Protein AF-0000000074055736 (afdb_homodimer)

Structure (mmCIF, N/CA/C/O backbone):
data_AF-0000000074055736-model_v1
#
loop_
_entity.id
_entity.type
_entity.pdbx_description
1 polymer 'Uncharacterized protein'
#
loop_
_atom_site.group_PDB
_atom_site.id
_atom_site.type_symbol
_atom_site.label_atom_id
_atom_site.label_alt_id
_atom_site.label_comp_id
_atom_site.label_asym_id
_atom_site.label_entity_id
_atom_site.label_seq_id
_atom_site.pdbx_PDB_ins_code
_atom_site.Cartn_x
_atom_site.Cartn_y
_atom_site.Cartn_z
_atom_site.occupancy
_atom_site.B_iso_or_equiv
_atom_site.auth_seq_id
_atom_site.auth_comp_id
_atom_site.auth_asym_id
_atom_site.auth_atom_id
_atom_site.pdbx_PDB_model_num
ATOM 1 N N . MET A 1 1 ? -22.172 6.406 3.256 1 51.75 1 MET A N 1
ATOM 2 C CA . MET A 1 1 ? -21.172 6.199 4.305 1 51.75 1 MET A CA 1
ATOM 3 C C . MET A 1 1 ? -19.766 6.434 3.771 1 51.75 1 MET A C 1
ATOM 5 O O . MET A 1 1 ? -19.391 5.895 2.725 1 51.75 1 MET A O 1
ATOM 9 N N . GLY A 1 2 ? -19.141 7.637 3.883 1 63.69 2 GLY A N 1
ATOM 10 C CA . GLY A 1 2 ? -18.016 8.148 3.117 1 63.69 2 GLY A CA 1
ATOM 11 C C . GLY A 1 2 ? -16.734 7.379 3.35 1 63.69 2 GLY A C 1
ATOM 12 O O . GLY A 1 2 ? -16.578 6.715 4.375 1 63.69 2 GLY A O 1
ATOM 13 N N . TYR A 1 3 ? -15.938 7.148 2.373 1 80.88 3 TYR A N 1
ATOM 14 C CA . TYR A 1 3 ? -14.648 6.469 2.424 1 80.88 3 TYR A CA 1
ATOM 15 C C . TYR A 1 3 ? -13.727 7.129 3.438 1 80.88 3 TYR A C 1
ATOM 17 O O . TYR A 1 3 ? -13.703 8.352 3.564 1 80.88 3 TYR A O 1
ATOM 25 N N . ARG A 1 4 ? -13.305 6.328 4.441 1 91.75 4 ARG A N 1
ATOM 26 C CA . ARG A 1 4 ? -12.383 6.84 5.449 1 91.75 4 ARG A CA 1
ATOM 27 C C . ARG A 1 4 ? -10.953 6.41 5.152 1 91.75 4 ARG A C 1
ATOM 29 O O . ARG A 1 4 ? -10.727 5.453 4.406 1 91.75 4 ARG A O 1
ATOM 36 N N . SER A 1 5 ? -10.055 7.305 5.668 1 95.81 5 SER A N 1
ATOM 37 C CA . SER A 1 5 ? -8.641 7.098 5.383 1 95.81 5 SER A CA 1
ATOM 38 C C . SER A 1 5 ? -7.812 7.102 6.664 1 95.81 5 SER A C 1
ATOM 40 O O . SER A 1 5 ? -8.273 7.57 7.707 1 95.81 5 SER A O 1
ATOM 42 N N . GLU A 1 6 ? -6.742 6.398 6.668 1 97 6 GLU A N 1
ATOM 43 C CA . GLU A 1 6 ? -5.617 6.641 7.566 1 97 6 GLU A CA 1
ATOM 44 C C . GLU A 1 6 ? -4.672 7.699 7 1 97 6 GLU A C 1
ATOM 46 O O . GLU A 1 6 ? -4.332 7.664 5.816 1 97 6 GLU A O 1
ATOM 51 N N . VAL A 1 7 ? -4.273 8.68 7.805 1 98.19 7 VAL A N 1
ATOM 52 C CA . VAL A 1 7 ? -3.49 9.789 7.277 1 98.19 7 VAL A CA 1
ATOM 53 C C . VAL A 1 7 ? -2.354 10.125 8.242 1 98.19 7 VAL A C 1
ATOM 55 O O . VAL A 1 7 ? -2.541 10.117 9.461 1 98.19 7 VAL A O 1
ATOM 58 N N . GLY A 1 8 ? -1.177 10.336 7.738 1 98.31 8 GLY A N 1
ATOM 59 C CA . GLY A 1 8 ? -0.041 10.867 8.477 1 98.31 8 GLY A CA 1
ATOM 60 C C . GLY A 1 8 ? 0.548 12.117 7.844 1 98.31 8 GLY A C 1
ATOM 61 O O . GLY A 1 8 ? 0.673 12.203 6.621 1 98.31 8 GLY A O 1
ATOM 62 N N . LEU A 1 9 ? 0.833 13.125 8.641 1 98.5 9 LEU A N 1
ATOM 63 C CA . LEU A 1 9 ? 1.471 14.359 8.203 1 98.5 9 LEU A CA 1
ATOM 64 C C . LEU A 1 9 ? 2.631 14.727 9.125 1 98.5 9 LEU A C 1
ATOM 66 O O . LEU A 1 9 ? 2.477 14.75 10.344 1 98.5 9 LEU A O 1
ATOM 70 N N . VAL A 1 10 ? 3.713 14.93 8.562 1 98.44 10 VAL A N 1
ATOM 71 C CA . VAL A 1 10 ? 4.879 15.438 9.273 1 98.44 10 VAL A CA 1
ATOM 72 C C . VAL A 1 10 ? 5.312 16.781 8.672 1 98.44 10 VAL A C 1
ATOM 74 O O . VAL A 1 10 ? 5.344 16.938 7.453 1 98.44 10 VAL A O 1
ATOM 77 N N . LEU A 1 11 ? 5.582 17.656 9.508 1 98.44 11 LEU A N 1
ATOM 78 C CA . LEU A 1 11 ? 6.125 18.953 9.109 1 98.44 11 LEU A CA 1
ATOM 79 C C . LEU A 1 11 ? 7.434 19.25 9.836 1 98.44 11 LEU A C 1
ATOM 81 O O . LEU A 1 11 ? 7.562 18.953 11.031 1 98.44 11 LEU A O 1
ATOM 85 N N . THR A 1 12 ? 8.383 19.75 9.117 1 98.19 12 THR A N 1
ATOM 86 C CA . THR A 1 12 ? 9.523 20.359 9.789 1 98.19 12 THR A CA 1
ATOM 87 C C . THR A 1 12 ? 9.094 21.609 10.562 1 98.19 12 THR A C 1
ATOM 89 O O . THR A 1 12 ? 7.949 22.031 10.469 1 98.19 12 THR A O 1
ATOM 92 N N . ARG A 1 13 ? 10.078 22.188 11.32 1 97.81 13 ARG A N 1
ATOM 93 C CA . ARG A 1 13 ? 9.805 23.469 11.969 1 97.81 13 ARG A CA 1
ATOM 94 C C . ARG A 1 13 ? 9.391 24.531 10.953 1 97.81 13 ARG A C 1
ATOM 96 O O . ARG A 1 13 ? 8.453 25.297 11.195 1 97.81 13 ARG A O 1
ATOM 103 N N . ALA A 1 14 ? 10.102 24.578 9.867 1 97.81 14 ALA A N 1
ATOM 104 C CA . ALA A 1 14 ? 9.773 25.547 8.82 1 97.81 14 ALA A CA 1
ATOM 105 C C . ALA A 1 14 ? 8.359 25.328 8.297 1 97.81 14 ALA A C 1
ATOM 107 O O . ALA A 1 14 ? 7.625 26.281 8.062 1 97.81 14 ALA A O 1
ATOM 108 N N . GLY A 1 15 ? 7.973 24.062 8.07 1 98.25 15 GLY A N 1
ATOM 109 C CA . GLY A 1 15 ? 6.621 23.75 7.637 1 98.25 15 GLY A CA 1
ATOM 110 C C . GLY A 1 15 ? 5.562 24.172 8.633 1 98.25 15 GLY A C 1
ATOM 111 O O . GLY A 1 15 ? 4.508 24.688 8.25 1 98.25 15 GLY A O 1
ATOM 112 N N . VAL A 1 16 ? 5.848 23.969 9.891 1 98.25 16 VAL A N 1
ATOM 113 C CA . VAL A 1 16 ? 4.926 24.375 10.945 1 98.25 16 VAL A CA 1
ATOM 114 C C . VAL A 1 16 ? 4.754 25.891 10.938 1 98.25 16 VAL A C 1
ATOM 116 O O . VAL A 1 16 ? 3.641 26.391 11.117 1 98.25 16 VAL A O 1
ATOM 119 N N . ASP A 1 17 ? 5.824 26.594 10.727 1 98 17 ASP A N 1
ATOM 120 C CA . ASP A 1 17 ? 5.762 28.062 10.656 1 98 17 ASP A CA 1
ATOM 121 C C . ASP A 1 17 ? 4.848 28.516 9.523 1 98 17 ASP A C 1
ATOM 123 O O . ASP A 1 17 ? 4.059 29.453 9.695 1 98 17 ASP A O 1
ATOM 127 N N . VAL A 1 18 ? 4.977 27.891 8.406 1 98.38 18 VAL A N 1
ATOM 128 C CA . VAL A 1 18 ? 4.141 28.25 7.27 1 98.38 18 VAL A CA 1
ATOM 129 C C . VAL A 1 18 ? 2.678 27.938 7.586 1 98.38 18 VAL A C 1
ATOM 131 O O . VAL A 1 18 ? 1.784 28.719 7.258 1 98.38 18 VAL A O 1
ATOM 134 N N . LEU A 1 19 ? 2.426 26.766 8.195 1 98.38 19 LEU A N 1
ATOM 135 C CA . LEU A 1 19 ? 1.072 26.422 8.617 1 98.38 19 LEU A CA 1
ATOM 136 C C . LEU A 1 19 ? 0.491 27.5 9.523 1 98.38 19 LEU A C 1
ATOM 138 O O . LEU A 1 19 ? -0.624 27.984 9.289 1 98.38 19 LEU A O 1
ATOM 142 N N . ASN A 1 20 ? 1.248 27.906 10.492 1 97.69 20 ASN A N 1
ATOM 143 C CA . ASN A 1 20 ? 0.792 28.922 11.438 1 97.69 20 ASN A CA 1
ATOM 144 C C . ASN A 1 20 ? 0.521 30.25 10.742 1 97.69 20 ASN A C 1
ATOM 146 O O . ASN A 1 20 ? -0.461 30.938 11.047 1 97.69 20 ASN A O 1
ATOM 150 N N . LYS A 1 21 ? 1.397 30.625 9.844 1 97.44 21 LYS A N 1
ATOM 151 C CA . LYS A 1 21 ? 1.201 31.844 9.078 1 97.44 21 LYS A CA 1
ATOM 152 C C . LYS A 1 21 ? -0.083 31.781 8.258 1 97.44 21 LYS A C 1
ATOM 154 O O . LYS A 1 21 ? -0.828 32.75 8.18 1 97.44 21 LYS A O 1
ATOM 159 N N . LYS A 1 22 ? -0.338 30.641 7.652 1 96.88 22 LYS A N 1
ATOM 160 C CA . LYS A 1 22 ? -1.547 30.453 6.855 1 96.88 22 LYS A CA 1
ATOM 161 C C . LYS A 1 22 ? -2.799 30.578 7.719 1 96.88 22 LYS A C 1
ATOM 163 O O . LYS A 1 22 ? -3.809 31.141 7.289 1 96.88 22 LYS A O 1
ATOM 168 N N . LEU A 1 23 ? -2.738 30.016 8.867 1 97.12 23 LEU A N 1
ATOM 169 C CA . LEU A 1 23 ? -3.881 30.047 9.773 1 97.12 23 LEU A CA 1
ATOM 170 C C . LEU A 1 23 ? -4.125 31.469 10.289 1 97.12 23 LEU A C 1
ATOM 172 O O . LEU A 1 23 ? -5.266 31.844 10.578 1 97.12 23 LEU A O 1
ATOM 176 N N . ALA A 1 24 ? -3.098 32.219 10.352 1 96.12 24 ALA A N 1
ATOM 177 C CA . ALA A 1 24 ? -3.201 33.594 10.875 1 96.12 24 ALA A CA 1
ATOM 178 C C . ALA A 1 24 ? -3.574 34.562 9.766 1 96.12 24 ALA A C 1
ATOM 180 O O . ALA A 1 24 ? -3.867 35.75 10.039 1 96.12 24 ALA A O 1
ATOM 181 N N . ASP A 1 25 ? -3.434 34.094 8.531 1 95.94 25 ASP A N 1
ATOM 182 C CA . ASP A 1 25 ? -3.742 34.969 7.395 1 95.94 25 ASP A CA 1
ATOM 183 C C . ASP A 1 25 ? -5.16 35.531 7.496 1 95.94 25 ASP A C 1
ATOM 185 O O . ASP A 1 25 ? -6.121 34.781 7.633 1 95.94 25 ASP A O 1
ATOM 189 N N . PRO A 1 26 ? -5.363 36.781 7.352 1 95.38 26 PRO A N 1
ATOM 190 C CA . PRO A 1 26 ? -6.684 37.406 7.469 1 95.38 26 PRO A CA 1
ATOM 191 C C . PRO A 1 26 ? -7.637 36.969 6.355 1 95.38 26 PRO A C 1
ATOM 193 O O . PRO A 1 26 ? -8.859 37.094 6.5 1 95.38 26 PRO A O 1
ATOM 196 N N . GLU A 1 27 ? -7.094 36.438 5.281 1 95.06 27 GLU A N 1
ATOM 197 C CA . GLU A 1 27 ? -7.926 36 4.168 1 95.06 27 GLU A CA 1
ATOM 198 C C . GLU A 1 27 ? -8.578 34.656 4.477 1 95.06 27 GLU A C 1
ATOM 200 O O . GLU A 1 27 ? -9.539 34.25 3.809 1 95.06 27 GLU A O 1
ATOM 205 N N . VAL A 1 28 ? -8.055 33.969 5.473 1 95.94 28 VAL A N 1
ATOM 206 C CA . VAL A 1 28 ? -8.648 32.719 5.918 1 95.94 28 VAL A CA 1
ATOM 207 C C . VAL A 1 28 ? -9.781 33 6.898 1 95.94 28 VAL A C 1
ATOM 209 O O . VAL A 1 28 ? -9.586 33.688 7.898 1 95.94 28 VAL A O 1
ATOM 212 N N . SER A 1 29 ? -10.93 32.5 6.605 1 96.44 29 SER A N 1
ATOM 213 C CA . SER A 1 29 ? -12.094 32.781 7.441 1 96.44 29 SER A CA 1
ATOM 214 C C . SER A 1 29 ? -11.938 32.156 8.828 1 96.44 29 SER A C 1
ATOM 216 O O . SER A 1 29 ? -11.219 31.172 9 1 96.44 29 SER A O 1
ATOM 218 N N . GLU A 1 30 ? -12.609 32.75 9.742 1 96.62 30 GLU A N 1
ATOM 219 C CA . GLU A 1 30 ? -12.594 32.219 11.102 1 96.62 30 GLU A CA 1
ATOM 220 C C . GLU A 1 30 ? -13.125 30.781 11.141 1 96.62 30 GLU A C 1
ATOM 222 O O . GLU A 1 30 ? -12.609 29.953 11.883 1 96.62 30 GLU A O 1
ATOM 227 N N . GLU A 1 31 ? -14.094 30.578 10.375 1 96.69 31 GLU A N 1
ATOM 228 C CA . GLU A 1 31 ? -14.68 29.234 10.297 1 96.69 31 GLU A CA 1
ATOM 229 C C . GLU A 1 31 ? -13.664 28.219 9.812 1 96.69 31 GLU A C 1
ATOM 231 O O . GLU A 1 31 ? -13.516 27.141 10.414 1 96.69 31 GLU A O 1
ATOM 236 N N . THR A 1 32 ? -12.992 28.562 8.766 1 96.88 32 THR A N 1
ATOM 237 C CA . THR A 1 32 ? -11.969 27.672 8.219 1 96.88 32 THR A CA 1
ATOM 238 C C . THR A 1 32 ? -10.859 27.438 9.242 1 96.88 32 THR A C 1
ATOM 240 O O . THR A 1 32 ? -10.406 26.312 9.422 1 96.88 32 THR A O 1
ATOM 243 N N . ARG A 1 33 ? -10.508 28.484 9.875 1 97.12 33 ARG A N 1
ATOM 244 C CA . ARG A 1 33 ? -9.469 28.375 10.891 1 97.12 33 ARG A CA 1
ATOM 245 C C . ARG A 1 33 ? -9.867 27.391 11.992 1 97.12 33 ARG A C 1
ATOM 247 O O . ARG A 1 33 ? -9.086 26.531 12.367 1 97.12 33 ARG A O 1
ATOM 254 N N . LYS A 1 34 ? -11.039 27.547 12.438 1 96.81 34 LYS A N 1
ATOM 255 C CA . LYS A 1 34 ? -11.539 26.672 13.492 1 96.81 34 LYS A CA 1
ATOM 256 C C . LYS A 1 34 ? -11.602 25.234 13.023 1 96.81 34 LYS A C 1
ATOM 258 O O . LYS A 1 34 ? -11.312 24.312 13.789 1 96.81 34 LYS A O 1
ATOM 263 N N . GLU A 1 35 ? -11.984 25.016 11.844 1 97.19 35 GLU A N 1
ATOM 264 C CA . GLU A 1 35 ? -12.078 23.672 11.289 1 97.19 35 GLU A CA 1
ATOM 265 C C . GLU A 1 35 ? -10.703 23.016 11.219 1 97.19 35 GLU A C 1
ATOM 267 O O . GLU A 1 35 ? -10.562 21.828 11.547 1 97.19 35 GLU A O 1
ATOM 272 N N . VAL A 1 36 ? -9.727 23.781 10.789 1 97.94 36 VAL A N 1
ATOM 273 C CA . VAL A 1 36 ? -8.375 23.234 10.68 1 97.94 36 VAL A CA 1
ATOM 274 C C . VAL A 1 36 ? -7.832 22.922 12.07 1 97.94 36 VAL A C 1
ATOM 276 O O . VAL A 1 36 ? -7.25 21.859 12.289 1 97.94 36 VAL A O 1
ATOM 279 N N . GLU A 1 37 ? -8.055 23.891 12.945 1 97.19 37 GLU A N 1
ATOM 280 C CA . GLU A 1 37 ? -7.613 23.672 14.32 1 97.19 37 GLU A CA 1
ATOM 281 C C . GLU A 1 37 ? -8.273 22.422 14.922 1 97.19 37 GLU A C 1
ATOM 283 O O . GLU A 1 37 ? -7.617 21.656 15.617 1 97.19 37 GLU A O 1
ATOM 288 N N . SER A 1 38 ? -9.547 22.297 14.641 1 97.38 38 SER A N 1
ATOM 289 C CA . SER A 1 38 ? -10.273 21.109 15.109 1 97.38 38 SER A CA 1
ATOM 290 C C . SER A 1 38 ? -9.719 19.844 14.484 1 97.38 38 SER A C 1
ATOM 292 O O . SER A 1 38 ? -9.57 18.828 15.164 1 97.38 38 SER A O 1
ATOM 294 N N . LEU A 1 39 ? -9.43 19.859 13.203 1 97.94 39 LEU A N 1
ATOM 295 C CA . LEU A 1 39 ? -8.852 18.719 12.5 1 97.94 39 LEU A CA 1
ATOM 296 C C . LEU A 1 39 ? -7.543 18.281 13.148 1 97.94 39 LEU A C 1
ATOM 298 O O . LEU A 1 39 ? -7.344 17.094 13.422 1 97.94 39 LEU A O 1
ATOM 302 N N . LEU A 1 40 ? -6.68 19.234 13.398 1 97.94 40 LEU A N 1
ATOM 303 C CA . LEU A 1 40 ? -5.375 18.938 13.984 1 97.94 40 LEU A CA 1
ATOM 304 C C . LEU A 1 40 ? -5.516 18.422 15.406 1 97.94 40 LEU A C 1
ATOM 306 O O . LEU A 1 40 ? -4.82 17.469 15.797 1 97.94 40 LEU A O 1
ATOM 310 N N . ALA A 1 41 ? -6.457 18.953 16.141 1 96.5 41 ALA A N 1
ATOM 311 C CA . ALA A 1 41 ? -6.684 18.547 17.516 1 96.5 41 ALA A CA 1
ATOM 312 C C . ALA A 1 41 ? -7.273 17.141 17.594 1 96.5 41 ALA A C 1
ATOM 314 O O . ALA A 1 41 ? -7.113 16.438 18.594 1 96.5 41 ALA A O 1
ATOM 315 N N . TYR A 1 42 ? -7.934 16.766 16.516 1 95.5 42 TYR A N 1
ATOM 316 C CA . TYR A 1 42 ? -8.641 15.492 16.484 1 95.5 42 TYR A CA 1
ATOM 317 C C . TYR A 1 42 ? -7.703 14.367 16.047 1 95.5 42 TYR A C 1
ATOM 319 O O . TYR A 1 42 ? -8.109 13.203 15.992 1 95.5 42 TYR A O 1
ATOM 327 N N . ALA A 1 43 ? -6.5 14.648 15.758 1 97.56 43 ALA A N 1
ATOM 328 C CA . ALA A 1 43 ? -5.547 13.602 15.398 1 97.56 43 ALA A CA 1
ATOM 329 C C . ALA A 1 43 ? -5.465 12.539 16.484 1 97.56 43 ALA A C 1
ATOM 331 O O . ALA A 1 43 ? -5.48 12.852 17.672 1 97.56 43 ALA A O 1
ATOM 332 N N . ALA A 1 44 ? -5.402 11.289 16.031 1 97.19 44 ALA A N 1
ATOM 333 C CA . ALA A 1 44 ? -5.262 10.18 16.969 1 97.19 44 ALA A CA 1
ATOM 334 C C . ALA A 1 44 ? -3.92 10.242 17.688 1 97.19 44 ALA A C 1
ATOM 336 O O . ALA A 1 44 ? -3.793 9.766 18.828 1 97.19 44 ALA A O 1
ATOM 337 N N . TYR A 1 45 ? -2.973 10.766 17.109 1 97.44 45 TYR A N 1
ATOM 338 C CA . TYR A 1 45 ? -1.639 10.953 17.656 1 97.44 45 TYR A CA 1
ATOM 339 C C . TYR A 1 45 ? -1.027 12.266 17.188 1 97.44 45 TYR A C 1
ATOM 341 O O . TYR A 1 45 ? -1.12 12.602 16 1 97.44 45 TYR A O 1
ATOM 349 N N . HIS A 1 46 ? -0.457 13.016 18.047 1 97.69 46 HIS A N 1
ATOM 350 C CA . HIS A 1 46 ? 0.296 14.227 17.766 1 97.69 46 HIS A CA 1
ATOM 351 C C . HIS A 1 46 ? 1.514 14.352 18.672 1 97.69 46 HIS A C 1
ATOM 353 O O . HIS A 1 46 ? 1.421 14.109 19.875 1 97.69 46 HIS A O 1
ATOM 359 N N . TYR A 1 47 ? 2.637 14.695 18.031 1 97.5 47 TYR A N 1
ATOM 360 C CA . TYR A 1 47 ? 3.867 14.859 18.797 1 97.5 47 TYR A CA 1
ATOM 361 C C . TYR A 1 47 ? 4.75 15.938 18.188 1 97.5 47 TYR A C 1
ATOM 363 O O . TYR A 1 47 ? 4.852 16.047 16.969 1 97.5 47 TYR A O 1
ATOM 371 N N . THR A 1 48 ? 5.332 16.703 19.047 1 96.81 48 THR A N 1
ATOM 372 C CA . THR A 1 48 ? 6.312 17.703 18.672 1 96.81 48 THR A CA 1
ATOM 373 C C . THR A 1 48 ? 7.711 17.312 19.141 1 96.81 48 THR A C 1
ATOM 375 O O . THR A 1 48 ? 7.93 17.141 20.344 1 96.81 48 THR A O 1
ATOM 378 N N . ASP A 1 49 ? 8.562 17.188 18.219 1 96.19 49 ASP A N 1
ATOM 379 C CA . ASP A 1 49 ? 9.953 16.969 18.594 1 96.19 49 ASP A CA 1
ATOM 380 C C . ASP A 1 49 ? 10.586 18.25 19.125 1 96.19 49 ASP A C 1
ATOM 382 O O . ASP A 1 49 ? 10.812 19.203 18.375 1 96.19 49 ASP A O 1
ATOM 386 N N . SER A 1 50 ? 10.953 18.281 20.328 1 94.62 50 SER A N 1
ATOM 387 C CA . SER A 1 50 ? 11.406 19.5 20.984 1 94.62 50 SER A CA 1
ATOM 388 C C . SER A 1 50 ? 12.766 19.938 20.453 1 94.62 50 SER A C 1
ATOM 390 O O . SER A 1 50 ? 13.109 21.125 20.5 1 94.62 50 SER A O 1
ATOM 392 N N . GLU A 1 51 ? 13.523 19.031 19.969 1 94 51 GLU A N 1
ATOM 393 C CA . GLU A 1 51 ? 14.852 19.359 19.484 1 94 51 GLU A CA 1
ATOM 394 C C . GLU A 1 51 ? 14.797 20 18.094 1 94 51 GLU A C 1
ATOM 396 O O . GLU A 1 51 ? 15.32 21.094 17.875 1 94 51 GLU A O 1
ATOM 401 N N . SER A 1 52 ? 14.07 19.391 17.203 1 94.81 52 SER A N 1
ATOM 402 C CA . SER A 1 52 ? 14.055 19.844 15.812 1 94.81 52 SER A CA 1
ATOM 403 C C . SER A 1 52 ? 12.906 20.812 15.57 1 94.81 52 SER A C 1
ATOM 405 O O . SER A 1 52 ? 12.93 21.578 14.594 1 94.81 52 SER A O 1
ATOM 407 N N . GLY A 1 53 ? 11.914 20.781 16.391 1 96.5 53 GLY A N 1
ATOM 408 C CA . GLY A 1 53 ? 10.711 21.578 16.188 1 96.5 53 GLY A CA 1
ATOM 409 C C . GLY A 1 53 ? 9.734 20.953 15.211 1 96.5 53 GLY A C 1
ATOM 410 O O . GLY A 1 53 ? 8.688 21.516 14.914 1 96.5 53 GLY A O 1
ATOM 411 N N . ALA A 1 54 ? 10.086 19.797 14.672 1 97.69 54 ALA A N 1
ATOM 412 C CA . ALA A 1 54 ? 9.203 19.094 13.742 1 97.69 54 ALA A CA 1
ATOM 413 C C . ALA A 1 54 ? 7.977 18.547 14.469 1 97.69 54 ALA A C 1
ATOM 415 O O . ALA A 1 54 ? 8.023 18.281 15.672 1 97.69 54 ALA A O 1
ATOM 416 N N . GLU A 1 55 ? 6.863 18.359 13.766 1 98.12 55 GLU A N 1
ATOM 417 C CA . GLU A 1 55 ? 5.629 17.828 14.336 1 98.12 55 GLU A CA 1
ATOM 418 C C . GLU A 1 55 ? 5.047 16.719 13.461 1 98.12 55 GLU A C 1
ATOM 420 O O . GLU A 1 55 ? 5.258 16.719 12.242 1 98.12 55 GLU A O 1
ATOM 425 N N . VAL A 1 56 ? 4.363 15.828 14.109 1 98.38 56 VAL A N 1
ATOM 426 C CA . VAL A 1 56 ? 3.711 14.727 13.406 1 98.38 56 VAL A CA 1
ATOM 427 C C . VAL A 1 56 ? 2.262 14.602 13.867 1 98.38 56 VAL A C 1
ATOM 429 O O . VAL A 1 56 ? 1.969 14.758 15.055 1 98.38 56 VAL A O 1
ATOM 432 N N . TRP A 1 57 ? 1.361 14.469 12.945 1 98.44 57 TRP A N 1
ATOM 433 C CA . TRP A 1 57 ? -0.038 14.141 13.195 1 98.44 57 TRP A CA 1
ATOM 434 C C . TRP A 1 57 ? -0.418 12.836 12.508 1 98.44 57 TRP A C 1
ATOM 436 O O . TRP A 1 57 ? -0.065 12.609 11.352 1 98.44 57 TRP A O 1
ATOM 446 N N . LEU A 1 58 ? -1.114 11.914 13.211 1 98.44 58 LEU A N 1
ATOM 447 C CA . LEU A 1 58 ? -1.689 10.703 12.633 1 98.44 58 LEU A CA 1
ATOM 448 C C . LEU A 1 58 ? -3.199 10.656 12.852 1 98.44 58 LEU A C 1
ATOM 450 O O . LEU A 1 58 ? -3.68 10.922 13.961 1 98.44 58 LEU A O 1
ATOM 454 N N . TRP A 1 59 ? -3.896 10.445 11.781 1 97.69 59 TRP A N 1
ATOM 455 C CA . TRP A 1 59 ? -5.328 10.172 11.844 1 97.69 59 TRP A CA 1
ATOM 456 C C . TRP A 1 59 ? -5.629 8.734 11.43 1 97.69 59 TRP A C 1
ATOM 458 O O . TRP A 1 59 ? -5.148 8.273 10.398 1 97.69 59 TRP A O 1
ATOM 468 N N . ASP A 1 60 ? -6.348 7.91 12.086 1 93.25 60 ASP A N 1
ATOM 469 C CA . ASP A 1 60 ? -6.605 6.5 11.797 1 93.25 60 ASP A CA 1
ATOM 470 C C . ASP A 1 60 ? -7.898 6.328 11.008 1 93.25 60 ASP A C 1
ATOM 472 O O . ASP A 1 60 ? -8.07 5.34 10.289 1 93.25 60 ASP A O 1
ATOM 476 N N . TRP A 1 61 ? -8.875 7.086 11.156 1 91.75 61 TRP A N 1
ATOM 477 C CA . TRP A 1 61 ? -10.211 6.973 10.57 1 91.75 61 TRP A CA 1
ATOM 478 C C . TRP A 1 61 ? -10.82 8.352 10.352 1 91.75 61 TRP A C 1
ATOM 480 O O . TRP A 1 61 ? -11.562 8.852 11.203 1 91.75 61 TRP A O 1
ATOM 490 N N . ILE A 1 62 ? -10.492 8.883 9.156 1 95.25 62 ILE A N 1
ATOM 491 C CA . ILE A 1 62 ? -10.945 10.25 8.93 1 95.25 62 ILE A CA 1
ATOM 492 C C . ILE A 1 62 ? -11.414 10.414 7.488 1 95.25 62 ILE A C 1
ATOM 494 O O . ILE A 1 62 ? -10.875 9.773 6.578 1 95.25 62 ILE A O 1
ATOM 498 N N . LYS A 1 63 ? -12.406 11.203 7.34 1 94.25 63 LYS A N 1
ATOM 499 C CA . LYS A 1 63 ? -12.781 11.617 5.988 1 94.25 63 LYS A CA 1
ATOM 500 C C . LYS A 1 63 ? -11.82 12.672 5.449 1 94.25 63 LYS A C 1
ATOM 502 O O . LYS A 1 63 ? -11.727 13.766 5.996 1 94.25 63 LYS A O 1
ATOM 507 N N . TRP A 1 64 ? -11.117 12.336 4.406 1 95.69 64 TRP A N 1
ATOM 508 C CA . TRP A 1 64 ? -10.117 13.227 3.828 1 95.69 64 TRP A CA 1
ATOM 509 C C . TRP A 1 64 ? -10.492 13.617 2.402 1 95.69 64 TRP A C 1
ATOM 511 O O . TRP A 1 64 ? -9.922 13.102 1.44 1 95.69 64 TRP A O 1
ATOM 521 N N . TYR A 1 65 ? -11.414 14.594 2.299 1 94.75 65 TYR A N 1
ATOM 522 C CA . TYR A 1 65 ? -11.922 15.039 1.006 1 94.75 65 TYR A CA 1
ATOM 523 C C . TYR A 1 65 ? -11.477 16.469 0.702 1 94.75 65 TYR A C 1
ATOM 525 O O . TYR A 1 65 ? -11.68 17.375 1.513 1 94.75 65 TYR A O 1
ATOM 533 N N . PRO A 1 66 ? -10.984 16.609 -0.511 1 92.75 66 PRO A N 1
ATOM 534 C CA . PRO A 1 66 ? -10.461 17.953 -0.839 1 92.75 66 PRO A CA 1
ATOM 535 C C . PRO A 1 66 ? -11.547 19.016 -0.84 1 92.75 66 PRO A C 1
ATOM 537 O O . PRO A 1 66 ? -11.242 20.219 -0.774 1 92.75 66 PRO A O 1
ATOM 540 N N . ASP A 1 67 ? -12.75 18.609 -0.892 1 94.19 67 ASP A N 1
ATOM 541 C CA . ASP A 1 67 ? -13.852 19.578 -0.909 1 94.19 67 ASP A CA 1
ATOM 542 C C . ASP A 1 67 ? -14.094 20.156 0.481 1 94.19 67 ASP A C 1
ATOM 544 O O . ASP A 1 67 ? -14.789 21.156 0.625 1 94.19 67 ASP A O 1
ATOM 548 N N . TYR A 1 68 ? -13.562 19.531 1.515 1 95.19 68 TYR A N 1
ATOM 549 C CA . TYR A 1 68 ? -13.633 20.078 2.863 1 95.19 68 TYR A CA 1
ATOM 550 C C . TYR A 1 68 ? -12.617 21.203 3.045 1 95.19 68 TYR A C 1
ATOM 552 O O . TYR A 1 68 ? -11.461 21.062 2.641 1 95.19 68 TYR A O 1
ATOM 560 N N . GLN A 1 69 ? -12.961 22.281 3.699 1 95.19 69 GLN A N 1
ATOM 561 C CA . GLN A 1 69 ? -12.125 23.469 3.793 1 95.19 69 GLN A CA 1
ATOM 562 C C . GLN A 1 69 ? -10.836 23.188 4.551 1 95.19 69 GLN A C 1
ATOM 564 O O . GLN A 1 69 ? -9.773 23.703 4.191 1 95.19 69 GLN A O 1
ATOM 569 N N . ASP A 1 70 ? -10.969 22.469 5.613 1 96.44 70 ASP A N 1
ATOM 570 C CA . ASP A 1 70 ? -9.789 22.141 6.406 1 96.44 70 ASP A CA 1
ATOM 571 C C . ASP A 1 70 ? -8.797 21.328 5.59 1 96.44 70 ASP A C 1
ATOM 573 O O . ASP A 1 70 ? -7.605 21.641 5.559 1 96.44 70 ASP A O 1
ATOM 577 N N . ILE A 1 71 ? -9.328 20.391 4.832 1 97.5 71 ILE A N 1
ATOM 578 C CA . ILE A 1 71 ? -8.469 19.531 4.012 1 97.5 71 ILE A CA 1
ATOM 579 C C . ILE A 1 71 ? -7.895 20.344 2.855 1 97.5 71 ILE A C 1
ATOM 581 O O . ILE A 1 71 ? -6.723 20.203 2.506 1 97.5 71 ILE A O 1
ATOM 585 N N . ALA A 1 72 ? -8.703 21.188 2.318 1 97.19 72 ALA A N 1
ATOM 586 C CA . ALA A 1 72 ? -8.25 22.031 1.225 1 97.19 72 ALA A CA 1
ATOM 587 C C . ALA A 1 72 ? -7.098 22.938 1.669 1 97.19 72 ALA A C 1
ATOM 589 O O . ALA A 1 72 ? -6.137 23.141 0.922 1 97.19 72 ALA A O 1
ATOM 590 N N . LEU A 1 73 ? -7.195 23.5 2.795 1 97.81 73 LEU A N 1
ATOM 591 C CA . LEU A 1 73 ? -6.133 24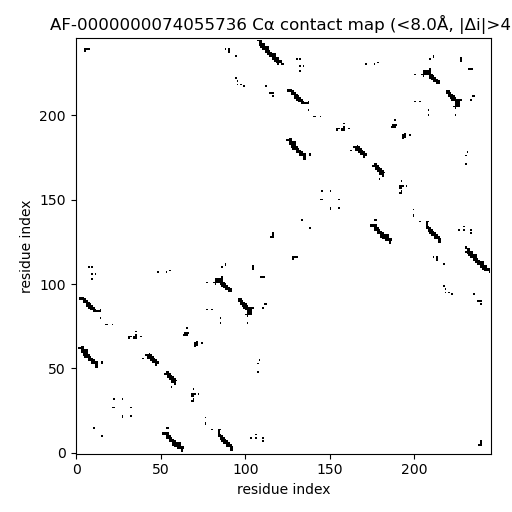.359 3.289 1 97.81 73 LEU A CA 1
ATOM 592 C C . LEU A 1 73 ? -4.836 23.594 3.48 1 97.81 73 LEU A C 1
ATOM 594 O O . LEU A 1 73 ? -3.758 24.078 3.133 1 97.81 73 LEU A O 1
ATOM 598 N N . LEU A 1 74 ? -4.934 22.391 4.062 1 97.94 74 LEU A N 1
ATOM 599 C CA . LEU A 1 74 ? -3.74 21.562 4.227 1 97.94 74 LEU A CA 1
ATOM 600 C C . LEU A 1 74 ? -3.15 21.188 2.875 1 97.94 74 LEU A C 1
ATOM 602 O O . LEU A 1 74 ? -1.93 21.125 2.719 1 97.94 74 LEU A O 1
ATOM 606 N N . GLY A 1 75 ? -4.047 20.891 1.934 1 97.94 75 GLY A N 1
ATOM 607 C CA . GLY A 1 75 ? -3.572 20.672 0.578 1 97.94 75 GLY A CA 1
ATOM 608 C C . GLY A 1 75 ? -2.799 21.844 0.011 1 97.94 75 GLY A C 1
ATOM 609 O O . GLY A 1 75 ? -1.729 21.656 -0.575 1 97.94 75 GLY A O 1
ATOM 610 N N . ALA A 1 76 ? -3.328 23 0.192 1 97.12 76 ALA A N 1
ATOM 611 C CA . ALA A 1 76 ? -2.656 24.203 -0.259 1 97.12 76 ALA A CA 1
ATOM 612 C C . ALA A 1 76 ? -1.314 24.391 0.445 1 97.12 76 ALA A C 1
ATOM 614 O O . ALA A 1 76 ? -0.334 24.812 -0.172 1 97.12 76 ALA A O 1
ATOM 615 N N . LEU A 1 77 ? -1.331 24.141 1.696 1 98 77 LEU A N 1
ATOM 616 C CA . LEU A 1 77 ? -0.089 24.188 2.459 1 98 77 LEU A CA 1
ATOM 617 C C . LEU A 1 77 ? 0.973 23.297 1.824 1 98 77 LEU A C 1
ATOM 619 O O . LEU A 1 77 ? 2.088 23.75 1.554 1 98 77 LEU A O 1
ATOM 623 N N . MET A 1 78 ? 0.642 22.078 1.555 1 97.94 78 MET A N 1
ATOM 624 C CA . MET A 1 78 ? 1.596 21.109 1.022 1 97.94 78 MET A CA 1
ATOM 625 C C . MET A 1 78 ? 2.059 21.516 -0.373 1 97.94 78 MET A C 1
ATOM 627 O O . MET A 1 78 ? 3.197 21.234 -0.757 1 97.94 78 MET A O 1
ATOM 631 N N . ASN A 1 79 ? 1.22 22.172 -1.111 1 97.5 79 ASN A N 1
ATOM 632 C CA . ASN A 1 79 ? 1.593 22.656 -2.434 1 97.5 79 ASN A CA 1
ATOM 633 C C . ASN A 1 79 ? 2.615 23.797 -2.344 1 97.5 79 ASN A C 1
ATOM 635 O O . ASN A 1 79 ? 3.393 24 -3.273 1 97.5 79 ASN A O 1
ATOM 639 N N . GLU A 1 80 ? 2.568 24.438 -1.283 1 97.38 80 GLU A N 1
ATOM 640 C CA . GLU A 1 80 ? 3.451 25.594 -1.087 1 97.38 80 GLU A CA 1
ATOM 641 C C . GLU A 1 80 ? 4.793 25.156 -0.503 1 97.38 80 GLU A C 1
ATOM 643 O O . GLU A 1 80 ? 5.82 25.797 -0.761 1 97.38 80 GLU A O 1
ATOM 648 N N . LEU A 1 81 ? 4.797 24.125 0.236 1 98.12 81 LEU A N 1
ATOM 649 C CA . LEU A 1 81 ? 5.984 23.688 0.961 1 98.12 81 LEU A CA 1
ATOM 650 C C . LEU A 1 81 ? 6.988 23.031 0.019 1 98.12 81 LEU A C 1
ATOM 652 O O . LEU A 1 81 ? 6.598 22.406 -0.967 1 98.12 81 LEU A O 1
ATOM 656 N N . GLU A 1 82 ? 8.242 23.219 0.348 1 97.06 82 GLU A N 1
ATOM 657 C CA . GLU A 1 82 ? 9.273 22.406 -0.3 1 97.06 82 GLU A CA 1
ATOM 658 C C . GLU A 1 82 ? 9.172 20.938 0.116 1 97.06 82 GLU A C 1
ATOM 660 O O . GLU A 1 82 ? 8.789 20.641 1.248 1 97.06 82 GLU A O 1
ATOM 665 N N . ASP A 1 83 ? 9.578 20.047 -0.723 1 96.5 83 ASP A N 1
ATOM 666 C CA . ASP A 1 83 ? 9.469 18.609 -0.49 1 96.5 83 ASP A CA 1
ATOM 667 C C . ASP A 1 83 ? 10.172 18.203 0.804 1 96.5 83 ASP A C 1
ATOM 669 O O . ASP A 1 83 ? 9.734 17.297 1.498 1 96.5 83 ASP A O 1
ATOM 673 N N . GLU A 1 84 ? 11.211 18.859 1.144 1 96.62 84 GLU A N 1
ATOM 674 C CA . GLU A 1 84 ? 12.023 18.484 2.297 1 96.62 84 GLU A CA 1
ATOM 675 C C . GLU A 1 84 ? 11.383 18.953 3.6 1 96.62 84 GLU A C 1
ATOM 677 O O . GLU A 1 84 ? 11.852 18.609 4.688 1 96.62 84 GLU A O 1
ATOM 682 N N . ASP A 1 85 ? 10.281 19.703 3.48 1 97.94 85 ASP A N 1
ATOM 683 C CA . ASP A 1 85 ? 9.727 20.312 4.688 1 97.94 85 ASP A CA 1
ATOM 684 C C . ASP A 1 85 ? 8.477 19.578 5.156 1 97.94 85 ASP A C 1
ATOM 686 O O . ASP A 1 85 ? 7.863 19.953 6.156 1 97.94 85 ASP A O 1
ATOM 690 N N . TYR A 1 86 ? 8.117 18.562 4.426 1 98.5 86 TYR A N 1
ATOM 691 C CA . TYR A 1 86 ? 6.953 17.828 4.898 1 98.5 86 TYR A CA 1
ATOM 692 C C . TYR A 1 86 ? 6.953 16.406 4.344 1 98.5 86 TYR A C 1
ATOM 694 O O . TYR A 1 86 ? 7.703 16.094 3.416 1 98.5 86 TYR A O 1
ATOM 702 N N . ARG A 1 87 ? 6.172 15.516 4.918 1 98.12 87 ARG A N 1
ATOM 703 C CA . ARG A 1 87 ? 5.801 14.18 4.461 1 98.12 87 ARG A CA 1
ATOM 704 C C . ARG A 1 87 ? 4.336 13.891 4.75 1 98.12 87 ARG A C 1
ATOM 706 O O . ARG A 1 87 ? 3.85 14.156 5.852 1 98.12 87 ARG A O 1
ATOM 713 N N . PHE A 1 88 ? 3.736 13.453 3.773 1 98.25 88 PHE A N 1
ATOM 714 C CA . PHE A 1 88 ? 2.309 13.172 3.859 1 98.25 88 PHE A CA 1
ATOM 715 C C . PHE A 1 88 ? 2 11.781 3.311 1 98.25 88 PHE A C 1
ATOM 717 O O . PHE A 1 88 ? 2.514 11.398 2.258 1 98.25 88 PHE A O 1
ATOM 724 N N . ILE A 1 89 ? 1.279 11.016 4.016 1 97.69 89 ILE A N 1
ATOM 725 C CA . ILE A 1 89 ? 0.809 9.711 3.57 1 97.69 89 ILE A CA 1
ATOM 726 C C . ILE A 1 89 ? -0.691 9.586 3.828 1 97.69 89 ILE A C 1
ATOM 728 O O . ILE A 1 89 ? -1.166 9.891 4.926 1 97.69 89 ILE A O 1
ATOM 732 N N . ARG A 1 90 ? -1.483 9.141 2.865 1 97.62 90 ARG A N 1
ATOM 733 C CA . ARG A 1 90 ? -2.898 8.812 3.006 1 97.62 90 ARG A CA 1
ATOM 734 C C . ARG A 1 90 ? -3.199 7.43 2.449 1 97.62 90 ARG A C 1
ATOM 736 O O . ARG A 1 90 ? -2.832 7.117 1.313 1 97.62 90 ARG A O 1
ATOM 743 N N . ILE A 1 91 ? -3.797 6.641 3.236 1 96.31 91 ILE A N 1
ATOM 744 C CA . ILE A 1 91 ? -4.266 5.324 2.812 1 96.31 91 ILE A CA 1
ATOM 745 C C . ILE A 1 91 ? -5.793 5.316 2.758 1 96.31 91 ILE A C 1
ATOM 747 O O . ILE A 1 91 ? -6.457 5.398 3.795 1 96.31 91 ILE A O 1
ATOM 751 N N . GLY A 1 92 ? -6.309 5.227 1.574 1 93.75 92 GLY A N 1
ATOM 752 C CA . GLY A 1 92 ? -7.75 5.141 1.403 1 93.75 92 GLY A CA 1
ATOM 753 C C . GLY A 1 92 ? -8.273 3.719 1.464 1 93.75 92 GLY A C 1
ATOM 754 O O . GLY A 1 92 ? -7.543 2.795 1.816 1 93.75 92 GLY A O 1
ATOM 755 N N . GLU A 1 93 ? -9.5 3.562 1.182 1 88.38 93 GLU A N 1
ATOM 756 C CA . GLU A 1 93 ? -10.188 2.283 1.332 1 88.38 93 GLU A CA 1
ATOM 757 C C . GLU A 1 93 ? -9.727 1.279 0.281 1 88.38 93 GLU A C 1
ATOM 759 O O . GLU A 1 93 ? -9.469 0.116 0.599 1 88.38 93 GLU A O 1
ATOM 764 N N . GLU A 1 94 ? -9.586 1.723 -0.962 1 86.31 94 GLU A N 1
ATOM 765 C CA . GLU A 1 94 ? -9.203 0.829 -2.049 1 86.31 94 GLU A CA 1
ATOM 766 C C . GLU A 1 94 ? -7.688 0.623 -2.082 1 86.31 94 GLU A C 1
ATOM 768 O O . GLU A 1 94 ? -6.926 1.521 -1.716 1 86.31 94 GLU A O 1
ATOM 773 N N . TYR A 1 95 ? -7.289 -0.491 -2.484 1 83.56 95 TYR A N 1
ATOM 774 C CA . TYR A 1 95 ? -5.883 -0.874 -2.418 1 83.56 95 TYR A CA 1
ATOM 775 C C . TYR A 1 95 ? -5.016 0.089 -3.221 1 83.56 95 TYR A C 1
ATOM 777 O O . TYR A 1 95 ? -3.832 0.264 -2.926 1 83.56 95 TYR A O 1
ATOM 785 N N . ASP A 1 96 ? -5.562 0.649 -4.246 1 85.56 96 ASP A N 1
ATOM 786 C CA . ASP A 1 96 ? -4.773 1.528 -5.105 1 85.56 96 ASP A CA 1
ATOM 787 C C . ASP A 1 96 ? -4.98 2.994 -4.73 1 85.56 96 ASP A C 1
ATOM 789 O O . ASP A 1 96 ? -4.527 3.893 -5.441 1 85.56 96 ASP A O 1
ATOM 793 N N . ASP A 1 97 ? -5.727 3.131 -3.621 1 90.94 97 ASP A N 1
ATOM 794 C CA . ASP A 1 97 ? -5.973 4.484 -3.137 1 90.94 97 ASP A CA 1
ATOM 795 C C . ASP A 1 97 ? -4.992 4.859 -2.027 1 90.94 97 ASP A C 1
ATOM 797 O O . ASP A 1 97 ? -5.332 4.797 -0.844 1 90.94 97 ASP A O 1
ATOM 801 N N . THR A 1 98 ? -3.797 5.145 -2.406 1 93.88 98 THR A N 1
ATOM 802 C CA . THR A 1 98 ? -2.715 5.586 -1.533 1 93.88 98 THR A CA 1
ATOM 803 C C . THR A 1 98 ? -2.033 6.824 -2.104 1 93.88 98 THR A C 1
ATOM 805 O O . THR A 1 98 ? -1.805 6.914 -3.311 1 93.88 98 THR A O 1
ATOM 808 N N . GLU A 1 99 ? -1.815 7.77 -1.297 1 94.88 99 GLU A N 1
ATOM 809 C CA . GLU A 1 99 ? -1.11 8.984 -1.696 1 94.88 99 GLU A CA 1
ATOM 810 C C . GLU A 1 99 ? 0.097 9.242 -0.798 1 94.88 99 GLU A C 1
ATOM 812 O O . GLU A 1 99 ? -0.003 9.148 0.427 1 94.88 99 GLU A O 1
ATOM 817 N N . VAL A 1 100 ? 1.22 9.453 -1.397 1 95.56 100 VAL A N 1
ATOM 818 C CA . VAL A 1 100 ? 2.436 9.844 -0.689 1 95.56 100 VAL A CA 1
ATOM 819 C C . VAL A 1 100 ? 3.002 11.125 -1.296 1 95.56 100 VAL A C 1
ATOM 821 O O . VAL A 1 100 ? 3.188 11.211 -2.512 1 95.56 100 VAL A O 1
ATOM 824 N N . ARG A 1 101 ? 3.176 12.094 -0.462 1 96.31 101 ARG A N 1
ATOM 825 C CA . ARG A 1 101 ? 3.742 13.367 -0.907 1 96.31 101 ARG A CA 1
ATOM 826 C C . ARG A 1 101 ? 4.883 13.805 0.005 1 96.31 101 ARG A C 1
ATOM 828 O O . ARG A 1 101 ? 4.941 13.414 1.172 1 96.31 101 ARG A O 1
ATOM 835 N N . GLY A 1 102 ? 5.703 14.656 -0.535 1 96.38 102 GLY A N 1
ATOM 836 C CA . GLY A 1 102 ? 6.793 15.219 0.243 1 96.38 102 GLY A CA 1
ATOM 837 C C . GLY A 1 102 ? 7.996 14.297 0.335 1 96.38 102 GLY A C 1
ATOM 838 O O . GLY A 1 102 ? 7.91 13.117 -0.004 1 96.38 102 GLY A O 1
ATOM 839 N N . GLY A 1 103 ? 9.164 14.859 0.724 1 92.5 103 GLY A N 1
ATOM 840 C CA . GLY A 1 103 ? 10.414 14.109 0.73 1 92.5 103 GLY A CA 1
ATOM 841 C C . GLY A 1 103 ? 11.086 14.086 2.09 1 92.5 103 GLY A C 1
ATOM 842 O O . GLY A 1 103 ? 12.289 13.812 2.188 1 92.5 103 GLY A O 1
ATOM 843 N N . PHE A 1 104 ? 10.43 14.531 3.115 1 91.06 104 PHE A N 1
ATOM 844 C CA . PHE A 1 104 ? 10.992 14.469 4.457 1 91.06 104 PHE A CA 1
ATOM 845 C C . PHE A 1 104 ? 11.078 13.023 4.938 1 91.06 104 PHE A C 1
ATOM 847 O O . PHE A 1 104 ? 10.578 12.695 6.016 1 91.06 104 PHE A O 1
ATOM 854 N N . TRP A 1 105 ? 11.75 12.156 4.188 1 81.62 105 TRP A N 1
ATOM 855 C CA . TRP A 1 105 ? 11.805 10.719 4.422 1 81.62 105 TRP A CA 1
ATOM 856 C C . TRP A 1 105 ? 12.648 10.398 5.652 1 81.62 105 TRP A C 1
ATOM 858 O O . TRP A 1 105 ? 12.398 9.414 6.348 1 81.62 105 TRP A O 1
ATOM 868 N N . GLU A 1 106 ? 13.609 11.234 5.871 1 82.75 106 GLU A N 1
ATOM 869 C CA . GLU A 1 106 ? 14.438 11.039 7.055 1 82.75 106 GLU A CA 1
ATOM 870 C C . GLU A 1 106 ? 13.977 11.914 8.211 1 82.75 106 GLU A C 1
ATOM 872 O O . GLU A 1 106 ? 14.789 12.461 8.953 1 82.75 106 GLU A O 1
ATOM 877 N N . ASN A 1 107 ? 12.656 12.039 8.273 1 87.44 107 ASN A N 1
ATOM 878 C CA . ASN A 1 107 ? 12.133 12.812 9.398 1 87.44 107 ASN A CA 1
ATOM 879 C C . ASN A 1 107 ? 12.383 12.102 10.727 1 87.44 107 ASN A C 1
ATOM 881 O O . ASN A 1 107 ? 12.516 10.883 10.766 1 87.44 107 ASN A O 1
ATOM 885 N N . PRO A 1 108 ? 12.43 12.836 11.852 1 92.12 108 PRO A N 1
ATOM 886 C CA . PRO A 1 108 ? 12.805 12.258 13.148 1 92.12 108 PRO A CA 1
ATOM 887 C C . PRO A 1 108 ? 11.766 11.266 13.672 1 92.12 108 PRO A C 1
ATOM 889 O O . PRO A 1 108 ? 12.023 10.547 14.641 1 92.12 108 PRO A O 1
ATOM 892 N N . PHE A 1 109 ? 10.641 11.141 13.078 1 95.5 109 PHE A N 1
ATOM 893 C CA . PHE A 1 109 ? 9.578 10.266 13.555 1 95.5 109 PHE A CA 1
ATOM 894 C C . PHE A 1 109 ? 9.562 8.953 12.773 1 95.5 109 PHE A C 1
ATOM 896 O O . PHE A 1 109 ? 8.867 8.008 13.148 1 95.5 109 PHE A O 1
ATOM 903 N N . GLY A 1 110 ? 10.281 8.93 11.633 1 94.62 110 GLY A N 1
ATOM 904 C CA . GLY A 1 110 ? 10.32 7.738 10.797 1 94.62 110 GLY A CA 1
ATOM 905 C C . GLY A 1 110 ? 8.961 7.379 10.219 1 94.62 110 GLY A C 1
ATOM 906 O O . GLY A 1 110 ? 8.578 6.203 10.203 1 94.62 110 GLY A O 1
ATOM 907 N N . LEU A 1 111 ? 8.148 8.43 9.828 1 96.44 111 LEU A N 1
ATOM 908 C CA . LEU A 1 111 ? 6.852 8.164 9.219 1 96.44 111 LEU A CA 1
ATOM 909 C C . LEU A 1 111 ? 7.012 7.438 7.887 1 96.44 111 LEU A C 1
ATOM 911 O O . LEU A 1 111 ? 7.621 7.969 6.953 1 96.44 111 LEU A O 1
ATOM 915 N N . GLU A 1 112 ? 6.426 6.27 7.758 1 95.12 112 GLU A N 1
ATOM 916 C CA . GLU A 1 112 ? 6.586 5.492 6.535 1 95.12 112 GLU A CA 1
ATOM 917 C C . GLU A 1 112 ? 5.316 4.711 6.211 1 95.12 112 GLU A C 1
ATOM 919 O O . GLU A 1 112 ? 4.539 4.379 7.105 1 95.12 112 GLU A O 1
ATOM 924 N N . LEU A 1 113 ? 5.117 4.52 4.926 1 95.69 113 LEU A N 1
ATOM 925 C CA . LEU A 1 113 ? 4.094 3.604 4.434 1 95.69 113 LEU A CA 1
ATOM 926 C C . LEU A 1 113 ? 4.598 2.166 4.449 1 95.69 113 LEU A C 1
ATOM 928 O O . LEU A 1 113 ? 5.633 1.862 3.848 1 95.69 113 LEU A O 1
ATOM 932 N N . ASN A 1 114 ? 3.926 1.361 5.18 1 94 114 ASN A N 1
ATOM 933 C CA . ASN A 1 114 ? 4.23 -0.065 5.156 1 94 114 ASN A CA 1
ATOM 934 C C . ASN A 1 114 ? 3.24 -0.837 4.293 1 94 114 ASN A C 1
ATOM 936 O O . ASN A 1 114 ? 2.033 -0.593 4.352 1 94 114 ASN A O 1
ATOM 940 N N . ARG A 1 115 ? 3.738 -1.697 3.426 1 95 115 ARG A N 1
ATOM 941 C CA . ARG A 1 115 ? 2.965 -2.641 2.625 1 95 115 ARG A CA 1
ATOM 942 C C . ARG A 1 115 ? 3.488 -4.062 2.795 1 95 115 ARG A C 1
ATOM 944 O O . ARG A 1 115 ? 4.699 -4.285 2.809 1 95 115 ARG A O 1
ATOM 951 N N . SER A 1 116 ? 2.596 -4.996 2.932 1 94.69 116 SER A N 1
ATOM 952 C CA . SER A 1 116 ? 2.975 -6.398 3.08 1 94.69 116 SER A CA 1
ATOM 953 C C . SER A 1 116 ? 1.861 -7.324 2.604 1 94.69 116 SER A C 1
ATOM 955 O O . SER A 1 116 ? 0.708 -6.906 2.48 1 94.69 116 SER A O 1
ATOM 957 N N . ILE A 1 117 ? 2.209 -8.508 2.217 1 95.75 117 ILE A N 1
ATOM 958 C CA . ILE A 1 117 ? 1.257 -9.578 1.938 1 95.75 117 ILE A CA 1
ATOM 959 C C . ILE A 1 117 ? 1.128 -10.484 3.16 1 95.75 117 ILE A C 1
ATOM 961 O O . ILE A 1 117 ? 2.133 -10.914 3.732 1 95.75 117 ILE A O 1
ATOM 965 N N . GLU A 1 118 ? -0.108 -10.766 3.592 1 93.06 118 GLU A N 1
ATOM 966 C CA . GLU A 1 118 ? -0.334 -11.609 4.766 1 93.06 118 GLU A CA 1
ATOM 967 C C . GLU A 1 118 ? -1.266 -12.773 4.441 1 93.06 118 GLU A C 1
ATOM 969 O O . GLU A 1 118 ? -2.133 -12.656 3.572 1 93.06 118 GLU A O 1
ATOM 974 N N . LEU A 1 119 ? -1.065 -13.875 5.102 1 93.44 119 LEU A N 1
ATOM 975 C CA . LEU A 1 119 ? -1.986 -15.008 5.102 1 93.44 119 LEU A CA 1
ATOM 976 C C . LEU A 1 119 ? -2.816 -15.039 6.379 1 93.44 119 LEU A C 1
ATOM 978 O O . LEU A 1 119 ? -2.322 -14.688 7.453 1 93.44 119 LEU A O 1
ATOM 982 N N . GLY A 1 120 ? -4.047 -15.258 6.188 1 84.5 120 GLY A N 1
ATOM 983 C CA . GLY A 1 120 ? -4.906 -15.367 7.352 1 84.5 120 GLY A CA 1
ATOM 984 C C . GLY A 1 120 ? -4.605 -16.578 8.203 1 84.5 120 GLY A C 1
ATOM 985 O O . GLY A 1 120 ? -3.861 -17.469 7.785 1 84.5 120 GLY A O 1
ATOM 986 N N . GLU A 1 121 ? -4.957 -16.469 9.562 1 63 121 GLU A N 1
ATOM 987 C CA . GLU A 1 121 ? -4.852 -17.641 10.43 1 63 121 GLU A CA 1
ATOM 988 C C . GLU A 1 121 ? -5.668 -18.812 9.891 1 63 121 GLU A C 1
ATOM 990 O O . GLU A 1 121 ? -6.754 -18.609 9.344 1 63 121 GLU A O 1
ATOM 995 N N . ALA A 1 122 ? -4.965 -19.812 9.203 1 49.41 122 ALA A N 1
ATOM 996 C CA . ALA A 1 122 ? -5.723 -21.016 8.883 1 49.41 122 ALA A CA 1
ATOM 997 C C . ALA A 1 122 ? -6.824 -21.266 9.914 1 49.41 122 ALA A C 1
ATOM 999 O O . ALA A 1 122 ? -6.594 -21.156 11.117 1 49.41 122 ALA A O 1
ATOM 1000 N N . GLY A 1 123 ? -8.172 -20.812 9.695 1 36.97 123 GLY A N 1
ATOM 1001 C CA . GLY A 1 123 ? -9.172 -21.344 10.609 1 36.97 123 GLY A CA 1
ATOM 1002 C C . GLY A 1 123 ? -9.109 -22.859 10.742 1 36.97 123 GLY A C 1
ATOM 1003 O O . GLY A 1 123 ? -8.562 -23.547 9.867 1 36.97 123 GLY A O 1
ATOM 1004 N N . MET B 1 1 ? 20.516 -3.219 -11.242 1 53.84 1 MET B N 1
ATOM 1005 C CA . MET B 1 1 ? 20 -4.031 -10.148 1 53.84 1 MET B CA 1
ATOM 1006 C C . MET B 1 1 ? 18.469 -4.004 -10.125 1 53.84 1 MET B C 1
ATOM 1008 O O . MET B 1 1 ? 17.859 -2.936 -10.203 1 53.84 1 MET B O 1
ATOM 1012 N N . GLY B 1 2 ? 17.734 -4.988 -10.727 1 65.31 2 GLY B N 1
ATOM 1013 C CA . GLY B 1 2 ? 16.344 -4.941 -11.117 1 65.31 2 GLY B CA 1
ATOM 1014 C C . GLY B 1 2 ? 15.391 -4.82 -9.938 1 65.31 2 GLY B C 1
ATOM 1015 O O . GLY B 1 2 ? 15.75 -5.152 -8.812 1 65.31 2 GLY B O 1
ATOM 1016 N N . TYR B 1 3 ? 14.32 -4.113 -10.047 1 81.56 3 TYR B N 1
ATOM 1017 C CA . TYR B 1 3 ? 13.281 -3.93 -9.039 1 81.56 3 TYR B CA 1
ATOM 1018 C C . TYR B 1 3 ? 12.695 -5.27 -8.609 1 81.56 3 TYR B C 1
ATOM 1020 O O . TYR B 1 3 ? 12.508 -6.168 -9.43 1 81.56 3 TYR B O 1
ATOM 1028 N N . ARG B 1 4 ? 12.82 -5.559 -7.289 1 91.94 4 ARG B N 1
ATOM 1029 C CA . ARG B 1 4 ? 12.258 -6.797 -6.758 1 91.94 4 ARG B CA 1
ATOM 1030 C C . ARG B 1 4 ? 10.914 -6.547 -6.09 1 91.94 4 ARG B C 1
ATOM 1032 O O . ARG B 1 4 ? 10.594 -5.41 -5.723 1 91.94 4 ARG B O 1
ATOM 1039 N N . SER B 1 5 ? 10.141 -7.664 -6.125 1 95.88 5 SER B N 1
ATOM 1040 C CA . SER B 1 5 ? 8.773 -7.566 -5.617 1 95.88 5 SER B CA 1
ATOM 1041 C C . SER B 1 5 ? 8.484 -8.656 -4.59 1 95.88 5 SER B C 1
ATOM 1043 O O . SER B 1 5 ? 9.211 -9.648 -4.516 1 95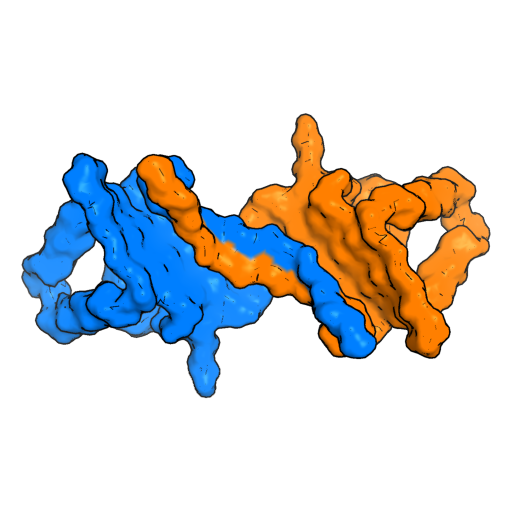.88 5 SER B O 1
ATOM 1045 N N . GLU B 1 6 ? 7.617 -8.383 -3.674 1 97.12 6 GLU B N 1
ATOM 1046 C CA . GLU B 1 6 ? 6.879 -9.398 -2.93 1 97.12 6 GLU B CA 1
ATOM 1047 C C . GLU B 1 6 ? 5.633 -9.844 -3.689 1 97.12 6 GLU B C 1
ATOM 1049 O O . GLU B 1 6 ? 4.887 -9.008 -4.207 1 97.12 6 GLU B O 1
ATOM 1054 N N . VAL B 1 7 ? 5.406 -11.156 -3.814 1 98.19 7 VAL B N 1
ATOM 1055 C CA . VAL B 1 7 ? 4.312 -11.633 -4.652 1 98.19 7 VAL B CA 1
ATOM 1056 C C . VAL B 1 7 ? 3.568 -12.758 -3.938 1 98.19 7 VAL B C 1
ATOM 1058 O O . VAL B 1 7 ? 4.188 -13.617 -3.307 1 98.19 7 VAL B O 1
ATOM 1061 N N . GLY B 1 8 ? 2.27 -12.734 -3.959 1 98.25 8 GLY B N 1
ATOM 1062 C CA . GLY B 1 8 ? 1.412 -13.828 -3.52 1 98.25 8 GLY B CA 1
ATOM 1063 C C . GLY B 1 8 ? 0.436 -14.281 -4.586 1 98.25 8 GLY B C 1
ATOM 1064 O O . GLY B 1 8 ? -0.137 -13.461 -5.305 1 98.25 8 GLY B O 1
ATOM 1065 N N . LEU B 1 9 ? 0.287 -15.578 -4.77 1 98.44 9 LEU B N 1
ATOM 1066 C CA . LEU B 1 9 ? -0.662 -16.188 -5.699 1 98.44 9 LEU B CA 1
ATOM 1067 C C . LEU B 1 9 ? -1.443 -17.312 -5.027 1 98.44 9 LEU B C 1
ATOM 1069 O O . LEU B 1 9 ? -0.854 -18.188 -4.402 1 98.44 9 LEU B O 1
ATOM 1073 N N . VAL B 1 10 ? -2.678 -17.219 -5.109 1 98.31 10 VAL B N 1
ATOM 1074 C CA . VAL B 1 10 ? -3.564 -18.281 -4.652 1 98.31 10 VAL B CA 1
ATOM 1075 C C . VAL B 1 10 ? -4.406 -18.781 -5.824 1 98.31 10 VAL B C 1
ATOM 1077 O O . VAL B 1 10 ? -4.922 -18 -6.613 1 98.31 10 VAL B O 1
ATOM 1080 N N . LEU B 1 11 ? -4.492 -20.031 -5.91 1 98.25 11 LEU B N 1
ATOM 1081 C CA . LEU B 1 11 ? -5.352 -20.688 -6.898 1 98.25 11 LEU B CA 1
ATOM 1082 C C . LEU B 1 11 ? -6.32 -21.641 -6.227 1 98.25 11 LEU B C 1
ATOM 1084 O O . LEU B 1 11 ? -5.949 -22.359 -5.289 1 98.25 11 LEU B O 1
ATOM 1088 N N . THR B 1 12 ? -7.543 -21.609 -6.648 1 97.94 12 THR B N 1
ATOM 1089 C CA . THR B 1 12 ? -8.438 -22.703 -6.297 1 97.94 12 THR B CA 1
ATOM 1090 C C . THR B 1 12 ? -7.969 -24.016 -6.941 1 97.94 12 THR B C 1
ATOM 1092 O O . THR B 1 12 ? -7.031 -24.016 -7.738 1 97.94 12 THR B O 1
ATOM 1095 N N . ARG B 1 13 ? -8.68 -25.125 -6.613 1 97.44 13 ARG B N 1
ATOM 1096 C CA . ARG B 1 13 ? -8.406 -26.391 -7.297 1 97.44 13 ARG B CA 1
ATOM 1097 C C . ARG B 1 13 ? -8.586 -26.25 -8.805 1 97.44 13 ARG B C 1
ATOM 1099 O O . ARG B 1 13 ? -7.77 -26.75 -9.578 1 97.44 13 ARG B O 1
ATOM 1106 N N . ALA B 1 14 ? -9.648 -25.609 -9.188 1 97.5 14 ALA B N 1
ATOM 1107 C CA . ALA B 1 14 ? -9.906 -25.391 -10.609 1 97.5 14 ALA B CA 1
ATOM 1108 C C . ALA B 1 14 ? -8.766 -24.609 -11.258 1 97.5 14 ALA B C 1
ATOM 1110 O O . ALA B 1 14 ? -8.336 -24.938 -12.375 1 97.5 14 ALA B O 1
ATOM 1111 N N . GLY B 1 15 ? -8.281 -23.562 -10.602 1 98.06 15 GLY B N 1
ATOM 1112 C CA . GLY B 1 15 ? -7.152 -22.797 -11.102 1 98.06 15 GLY B CA 1
ATOM 1113 C C . GLY B 1 15 ? -5.887 -23.625 -11.242 1 98.06 15 GLY B C 1
ATOM 1114 O O . GLY B 1 15 ? -5.152 -23.484 -12.219 1 98.06 15 GLY B O 1
ATOM 1115 N N . VAL B 1 16 ? -5.645 -24.469 -10.273 1 98.19 16 VAL B N 1
ATOM 1116 C CA . VAL B 1 16 ? -4.48 -25.344 -10.305 1 98.19 16 VAL B CA 1
ATOM 1117 C C . VAL B 1 16 ? -4.582 -26.297 -11.492 1 98.19 16 VAL B C 1
ATOM 1119 O O . VAL B 1 16 ? -3.588 -26.562 -12.18 1 98.19 16 VAL B O 1
ATOM 1122 N N . ASP B 1 17 ? -5.762 -26.797 -11.758 1 97.94 17 ASP B N 1
ATOM 1123 C CA . ASP B 1 17 ? -5.977 -27.672 -12.898 1 97.94 17 ASP B CA 1
ATOM 1124 C C . ASP B 1 17 ? -5.633 -26.969 -14.211 1 97.94 17 ASP B C 1
ATOM 1126 O O . ASP B 1 17 ? -5.004 -27.562 -15.094 1 97.94 17 ASP B O 1
ATOM 1130 N N . VAL B 1 18 ? -6.059 -25.781 -14.328 1 98.31 18 VAL B N 1
ATOM 1131 C CA . VAL B 1 18 ? -5.773 -25.016 -15.539 1 98.31 18 VAL B CA 1
ATOM 1132 C C . VAL B 1 18 ? -4.266 -24.797 -15.664 1 98.31 18 VAL B C 1
ATOM 1134 O O . VAL B 1 18 ? -3.703 -24.906 -16.75 1 98.31 18 VAL B O 1
ATOM 1137 N N . LEU B 1 19 ? -3.625 -24.438 -14.539 1 98.38 19 LEU B N 1
ATOM 1138 C CA . LEU B 1 19 ? -2.174 -24.281 -14.539 1 98.38 19 LEU B CA 1
ATOM 1139 C C . LEU B 1 19 ? -1.492 -25.562 -15.039 1 98.38 19 LEU B C 1
ATOM 1141 O O . LEU B 1 19 ? -0.639 -25.5 -15.93 1 98.38 19 LEU B O 1
ATOM 1145 N N . ASN B 1 20 ? -1.887 -26.672 -14.516 1 97.69 20 ASN B N 1
ATOM 1146 C CA . ASN B 1 20 ? -1.292 -27.938 -14.898 1 97.69 20 ASN B CA 1
ATOM 1147 C C . ASN B 1 20 ? -1.527 -28.25 -16.375 1 97.69 20 ASN B C 1
ATOM 1149 O O . ASN B 1 20 ? -0.63 -28.75 -17.062 1 97.69 20 ASN B O 1
ATOM 1153 N N . LYS B 1 21 ? -2.723 -27.969 -16.844 1 97.44 21 LYS B N 1
ATOM 1154 C CA . LYS B 1 21 ? -3.031 -28.172 -18.25 1 97.44 21 LYS B CA 1
ATOM 1155 C C . LYS B 1 21 ? -2.15 -27.297 -19.141 1 97.44 21 LYS B C 1
ATOM 1157 O O . LYS B 1 21 ? -1.66 -27.75 -20.172 1 97.44 21 LYS B O 1
ATOM 1162 N N . LYS B 1 22 ? -1.947 -26.078 -18.734 1 96.75 22 LYS B N 1
ATOM 1163 C CA . LYS B 1 22 ? -1.105 -25.156 -19.484 1 96.75 22 LYS B CA 1
ATOM 1164 C C . LYS B 1 22 ? 0.34 -25.641 -19.531 1 96.75 22 LYS B C 1
ATOM 1166 O O . LYS B 1 22 ? 1.004 -25.531 -20.562 1 96.75 22 LYS B O 1
ATOM 1171 N N . LEU B 1 23 ? 0.8 -26.141 -18.453 1 97.12 23 LEU B N 1
ATOM 1172 C CA . LEU B 1 23 ? 2.174 -26.625 -18.375 1 97.12 23 LEU B CA 1
ATOM 1173 C C . LEU B 1 23 ? 2.354 -27.875 -19.219 1 97.12 23 LEU B C 1
ATOM 1175 O O . LEU B 1 23 ? 3.438 -28.125 -19.75 1 97.12 23 LEU B O 1
ATOM 1179 N N . ALA B 1 24 ? 1.314 -28.609 -19.375 1 96.12 24 ALA B N 1
ATOM 1180 C CA . ALA B 1 24 ? 1.374 -29.859 -20.125 1 96.12 24 ALA B CA 1
ATOM 1181 C C . ALA B 1 24 ? 1.147 -29.609 -21.625 1 96.12 24 ALA B C 1
ATOM 1183 O O . ALA B 1 24 ? 1.324 -30.516 -22.438 1 96.12 24 ALA B O 1
ATOM 1184 N N . ASP B 1 25 ? 0.629 -28.422 -21.922 1 95.94 25 ASP B N 1
ATOM 1185 C CA . ASP B 1 25 ? 0.355 -28.094 -23.312 1 95.94 25 ASP B CA 1
ATOM 1186 C C . ASP B 1 25 ? 1.599 -28.281 -24.172 1 95.94 25 ASP B C 1
ATOM 1188 O O . ASP B 1 25 ? 2.656 -27.719 -23.891 1 95.94 25 ASP B O 1
ATOM 1192 N N . PRO B 1 26 ? 1.53 -28.969 -25.266 1 95.44 26 PRO B N 1
ATOM 1193 C CA . PRO B 1 26 ? 2.682 -29.219 -26.141 1 95.44 26 PRO B CA 1
ATOM 1194 C C . PRO B 1 26 ? 3.223 -27.953 -26.797 1 95.44 26 PRO B C 1
ATOM 1196 O O . PRO B 1 26 ? 4.375 -27.922 -27.234 1 95.44 26 PRO B O 1
ATOM 1199 N N . GLU B 1 27 ? 2.408 -26.906 -26.828 1 95.06 27 GLU B N 1
ATOM 1200 C CA . GLU B 1 27 ? 2.84 -25.641 -27.422 1 95.06 27 GLU B CA 1
ATOM 1201 C C . GLU B 1 27 ? 3.775 -24.891 -26.484 1 95.06 27 GLU B C 1
ATOM 1203 O O . GLU B 1 27 ? 4.477 -23.969 -26.922 1 95.06 27 GLU B O 1
ATOM 1208 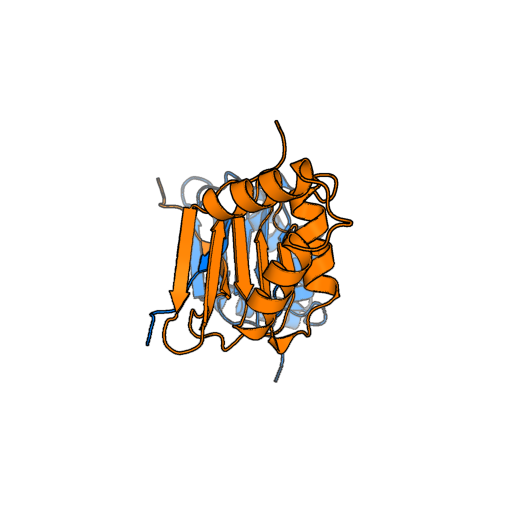N N . VAL B 1 28 ? 3.77 -25.281 -25.219 1 95.94 28 VAL B N 1
ATOM 1209 C CA . VAL B 1 28 ? 4.691 -24.688 -24.266 1 95.94 28 VAL B CA 1
ATOM 1210 C C . VAL B 1 28 ? 6.039 -25.406 -24.328 1 95.94 28 VAL B C 1
ATOM 1212 O O . VAL B 1 28 ? 6.105 -26.625 -24.203 1 95.94 28 VAL B O 1
ATOM 1215 N N . SER B 1 29 ? 7.074 -24.625 -24.516 1 96.38 29 SER B N 1
ATOM 1216 C CA . SER B 1 29 ? 8.398 -25.219 -24.672 1 96.38 29 SER B CA 1
ATOM 1217 C C . SER B 1 29 ? 8.859 -25.875 -23.375 1 96.38 29 SER B C 1
ATOM 1219 O O . SER B 1 29 ? 8.43 -25.484 -22.281 1 96.38 29 SER B O 1
ATOM 1221 N N . GLU B 1 30 ? 9.719 -26.828 -23.531 1 96.62 30 GLU B N 1
ATOM 1222 C CA . GLU B 1 30 ? 10.297 -27.469 -22.359 1 96.62 30 GLU B CA 1
ATOM 1223 C C . GLU B 1 30 ? 11.031 -26.469 -21.469 1 96.62 30 GLU B C 1
ATOM 1225 O O . GLU B 1 30 ? 10.961 -26.562 -20.234 1 96.62 30 GLU B O 1
ATOM 1230 N N . GLU B 1 31 ? 11.672 -25.578 -22.094 1 96.69 31 GLU B N 1
ATOM 1231 C CA . GLU B 1 31 ? 12.406 -24.547 -21.375 1 96.69 31 GLU B CA 1
ATOM 1232 C C . GLU B 1 31 ? 11.461 -23.703 -20.516 1 96.69 31 GLU B C 1
ATOM 1234 O O . GLU B 1 31 ? 11.719 -23.469 -19.344 1 96.69 31 GLU B O 1
ATOM 1239 N N . THR B 1 32 ? 10.398 -23.297 -21.125 1 96.88 32 THR B N 1
ATOM 1240 C CA . THR B 1 32 ? 9.406 -22.5 -20.422 1 96.88 32 THR B CA 1
ATOM 1241 C C . THR B 1 32 ? 8.812 -23.297 -19.25 1 96.88 32 THR B C 1
ATOM 1243 O O . THR B 1 32 ? 8.656 -22.766 -18.156 1 96.88 32 THR B O 1
ATOM 1246 N N . ARG B 1 33 ? 8.555 -24.484 -19.516 1 97.12 33 ARG B N 1
ATOM 1247 C CA . ARG B 1 33 ? 7.988 -25.359 -18.5 1 97.12 33 ARG B CA 1
ATOM 1248 C C . ARG B 1 33 ? 8.922 -25.453 -17.297 1 97.12 33 ARG B C 1
ATOM 1250 O O . ARG B 1 33 ? 8.492 -25.312 -16.141 1 97.12 33 ARG B O 1
ATOM 1257 N N . LYS B 1 34 ? 10.133 -25.688 -17.578 1 96.81 34 LYS B N 1
ATOM 1258 C CA . LYS B 1 34 ? 11.125 -25.797 -16.516 1 96.81 34 LYS B CA 1
ATOM 1259 C C . LYS B 1 34 ? 11.25 -24.5 -15.734 1 96.81 34 LYS B C 1
ATOM 1261 O O . LYS B 1 34 ? 11.414 -24.516 -14.516 1 96.81 34 LYS B O 1
ATOM 1266 N N . GLU B 1 35 ? 11.203 -23.438 -16.391 1 97.19 35 GLU B N 1
ATOM 1267 C CA . GLU B 1 35 ? 11.312 -22.125 -15.75 1 97.19 35 GLU B CA 1
ATOM 1268 C C . GLU B 1 35 ? 10.141 -21.875 -14.805 1 97.19 35 GLU B C 1
ATOM 1270 O O . GLU B 1 35 ? 10.32 -21.375 -13.695 1 97.19 35 GLU B O 1
ATOM 1275 N N . VAL B 1 36 ? 8.953 -22.234 -15.258 1 98 36 VAL B N 1
ATOM 1276 C CA . VAL B 1 36 ? 7.766 -22.047 -14.43 1 98 36 VAL B CA 1
ATOM 1277 C C . VAL B 1 36 ? 7.832 -22.953 -13.211 1 98 36 VAL B C 1
ATOM 1279 O O . VAL B 1 36 ? 7.562 -22.531 -12.086 1 98 36 VAL B O 1
ATOM 1282 N N . GLU B 1 37 ? 8.203 -24.188 -13.5 1 97.12 37 GLU B N 1
ATOM 1283 C CA . GLU B 1 37 ? 8.336 -25.125 -12.398 1 97.12 37 GLU B CA 1
ATOM 1284 C C . GLU B 1 37 ? 9.367 -24.641 -11.383 1 97.12 37 GLU B C 1
ATOM 1286 O O . GLU B 1 37 ? 9.156 -24.766 -10.172 1 97.12 37 GLU B O 1
ATOM 1291 N N . SER B 1 38 ? 10.453 -24.125 -11.906 1 97.38 38 SER B N 1
ATOM 1292 C CA . SER B 1 38 ? 11.484 -23.578 -11.031 1 97.38 38 SER B CA 1
ATOM 1293 C C . SER B 1 38 ? 10.961 -22.391 -10.242 1 97.38 38 SER B C 1
ATOM 1295 O O . SER B 1 38 ? 11.25 -22.25 -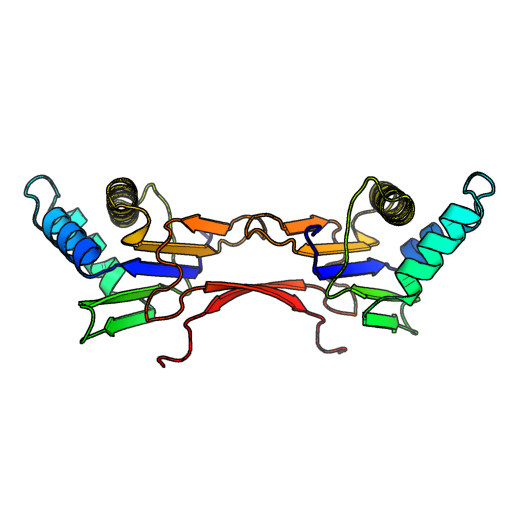9.047 1 97.38 38 SER B O 1
ATOM 1297 N N . LEU B 1 39 ? 10.227 -21.5 -10.883 1 98 39 LEU B N 1
ATOM 1298 C CA . LEU B 1 39 ? 9.633 -20.344 -10.234 1 98 39 LEU B CA 1
ATOM 1299 C C . LEU B 1 39 ? 8.742 -20.766 -9.07 1 98 39 LEU B C 1
ATOM 1301 O O . LEU B 1 39 ? 8.859 -20.234 -7.965 1 98 39 LEU B O 1
ATOM 1305 N N . LEU B 1 40 ? 7.895 -21.734 -9.305 1 97.94 40 LEU B N 1
ATOM 1306 C CA . LEU B 1 40 ? 6.961 -22.203 -8.289 1 97.94 40 LEU B CA 1
ATOM 1307 C C . LEU B 1 40 ? 7.699 -22.891 -7.145 1 97.94 40 LEU B C 1
ATOM 1309 O O . LEU B 1 40 ? 7.359 -22.688 -5.977 1 97.94 40 LEU B O 1
ATOM 1313 N N . ALA B 1 41 ? 8.734 -23.609 -7.465 1 96.56 41 ALA B N 1
ATOM 1314 C CA . ALA B 1 41 ? 9.516 -24.328 -6.461 1 96.56 41 ALA B CA 1
ATOM 1315 C C . ALA B 1 41 ? 10.32 -23.359 -5.594 1 96.56 41 ALA B C 1
ATOM 1317 O O . ALA B 1 41 ? 10.656 -23.672 -4.449 1 96.56 41 ALA B O 1
ATOM 1318 N N . TYR B 1 42 ? 10.586 -22.188 -6.176 1 95.62 42 TYR B N 1
ATOM 1319 C CA . TYR B 1 42 ? 11.438 -21.219 -5.504 1 95.62 42 TYR B CA 1
ATOM 1320 C C . TYR B 1 42 ? 10.617 -20.328 -4.582 1 95.62 42 TYR B C 1
ATOM 1322 O O . TYR B 1 42 ? 11.156 -19.438 -3.924 1 95.62 42 TYR B O 1
ATOM 1330 N N . ALA B 1 43 ? 9.352 -20.531 -4.504 1 97.56 43 ALA B N 1
ATOM 1331 C CA . ALA B 1 43 ? 8.523 -19.734 -3.592 1 97.56 43 ALA B CA 1
ATOM 1332 C C . ALA B 1 43 ? 9.023 -19.859 -2.154 1 97.56 43 ALA B C 1
ATOM 1334 O O . ALA B 1 43 ? 9.422 -20.938 -1.715 1 97.56 43 ALA B O 1
ATOM 1335 N N . ALA B 1 44 ? 9.031 -18.719 -1.457 1 97.25 44 ALA B N 1
ATOM 1336 C CA . ALA B 1 44 ? 9.438 -18.719 -0.053 1 97.25 44 ALA B CA 1
ATOM 1337 C C . ALA B 1 44 ? 8.461 -19.516 0.802 1 97.25 44 ALA B C 1
ATOM 1339 O O . ALA B 1 44 ? 8.844 -20.062 1.842 1 97.25 44 ALA B O 1
ATOM 1340 N N . TYR B 1 45 ? 7.25 -19.609 0.4 1 97.25 45 TYR B N 1
ATOM 1341 C CA . TYR B 1 45 ? 6.203 -20.375 1.062 1 97.25 45 TYR B CA 1
ATOM 1342 C C . TYR B 1 45 ? 5.254 -20.984 0.043 1 97.25 45 TYR B C 1
ATOM 1344 O O . TYR B 1 45 ? 4.848 -20.328 -0.916 1 97.25 45 TYR B O 1
ATOM 1352 N N . HIS B 1 46 ? 4.941 -22.219 0.186 1 97.75 46 HIS B N 1
ATOM 1353 C CA . HIS B 1 46 ? 3.943 -22.938 -0.604 1 97.75 46 HIS B CA 1
ATOM 1354 C C . HIS B 1 46 ? 3.145 -23.906 0.261 1 97.75 46 HIS B C 1
ATOM 1356 O O . HIS B 1 46 ? 3.715 -24.625 1.079 1 97.75 46 HIS B O 1
ATOM 1362 N N . TYR B 1 47 ? 1.829 -23.859 0.063 1 97.38 47 TYR B N 1
ATOM 1363 C CA . TYR B 1 47 ? 0.954 -24.75 0.82 1 97.38 47 TYR B CA 1
ATOM 1364 C C . TYR B 1 47 ? -0.253 -25.156 -0.012 1 97.38 47 TYR B C 1
ATOM 1366 O O . TYR B 1 47 ? -0.815 -24.344 -0.751 1 97.38 47 TYR B O 1
ATOM 1374 N N . THR B 1 48 ? -0.578 -26.406 0.12 1 96.62 48 THR B N 1
ATOM 1375 C CA . THR B 1 48 ? -1.779 -26.953 -0.496 1 96.62 48 THR B CA 1
ATOM 1376 C C . THR B 1 48 ? -2.814 -27.312 0.565 1 96.62 48 THR B C 1
ATOM 1378 O O . THR B 1 48 ? -2.541 -28.109 1.461 1 96.62 48 THR B O 1
ATOM 1381 N N . ASP B 1 49 ? -3.924 -26.703 0.431 1 95.94 49 ASP B N 1
ATOM 1382 C CA . ASP B 1 49 ? -5.023 -27.094 1.306 1 95.94 49 ASP B CA 1
ATOM 1383 C C . ASP B 1 49 ? -5.613 -28.438 0.873 1 95.94 49 ASP B C 1
ATOM 1385 O O . ASP B 1 49 ? -6.254 -28.531 -0.175 1 95.94 49 ASP B O 1
ATOM 1389 N N . SER B 1 50 ? -5.504 -29.422 1.653 1 94.5 50 SER B N 1
ATOM 1390 C CA . SER B 1 50 ? -5.875 -30.781 1.273 1 94.5 50 SER B CA 1
ATOM 1391 C C . SER B 1 50 ? -7.391 -30.922 1.143 1 94.5 50 SER B C 1
ATOM 1393 O O . SER B 1 50 ? -7.875 -31.797 0.413 1 94.5 50 SER B O 1
ATOM 1395 N N . GLU B 1 51 ? -8.109 -30.125 1.82 1 93.56 51 GLU B N 1
ATOM 1396 C CA . GLU B 1 51 ? -9.57 -30.219 1.785 1 93.56 51 GLU B CA 1
ATOM 1397 C C . GLU B 1 51 ? -10.133 -29.578 0.521 1 93.56 51 GLU B C 1
ATOM 1399 O O . GLU B 1 51 ? -10.867 -30.234 -0.23 1 93.56 51 GLU B O 1
ATOM 1404 N N . SER B 1 52 ? -9.695 -28.406 0.21 1 94.25 52 SER B N 1
ATOM 1405 C CA . SER B 1 52 ? -10.273 -27.672 -0.908 1 94.25 52 SER B CA 1
ATOM 1406 C C . SER B 1 52 ? -9.484 -27.891 -2.191 1 94.25 52 SER B C 1
ATOM 1408 O O . SER B 1 52 ? -9.992 -27.672 -3.289 1 94.25 52 SER B O 1
ATOM 1410 N N . GLY B 1 53 ? -8.242 -28.297 -2.059 1 96.19 53 GLY B N 1
ATOM 1411 C CA . GLY B 1 53 ? -7.352 -28.438 -3.199 1 96.19 53 GLY B CA 1
ATOM 1412 C C . GLY B 1 53 ? -6.723 -27.125 -3.629 1 96.19 53 GLY B C 1
ATOM 1413 O O . GLY B 1 53 ? -5.969 -27.094 -4.605 1 96.19 53 GLY B O 1
ATOM 1414 N N . ALA B 1 54 ? -7.047 -26.047 -2.955 1 97.38 54 ALA B N 1
ATOM 1415 C CA . ALA B 1 54 ? -6.469 -24.75 -3.264 1 97.38 54 ALA B CA 1
ATOM 1416 C C . ALA B 1 54 ? -4.988 -24.703 -2.895 1 97.38 54 ALA B C 1
ATOM 1418 O O . ALA B 1 54 ? -4.543 -25.422 -2.002 1 97.38 54 ALA B O 1
ATOM 1419 N N . GLU B 1 55 ? -4.191 -23.859 -3.549 1 97.94 55 GLU B N 1
ATOM 1420 C CA . GLU B 1 55 ? -2.762 -23.703 -3.283 1 97.94 55 GLU B CA 1
ATOM 1421 C C . GLU B 1 55 ? -2.373 -22.234 -3.178 1 97.94 55 GLU B C 1
ATOM 1423 O O . GLU B 1 55 ? -3.01 -21.375 -3.785 1 97.94 55 GLU B O 1
ATOM 1428 N N . VAL B 1 56 ? -1.377 -22.016 -2.402 1 98.25 56 VAL B N 1
ATOM 1429 C CA . VAL B 1 56 ? -0.863 -20.656 -2.23 1 98.25 56 VAL B CA 1
ATOM 1430 C C . VAL B 1 56 ? 0.655 -20.656 -2.398 1 98.25 56 VAL B C 1
ATOM 1432 O O . VAL B 1 56 ? 1.336 -21.578 -1.945 1 98.25 56 VAL B O 1
ATOM 1435 N N . TRP B 1 57 ? 1.169 -19.719 -3.129 1 98.31 57 TRP B N 1
ATOM 1436 C CA . TRP B 1 57 ? 2.596 -19.438 -3.254 1 98.31 57 TRP B CA 1
ATOM 1437 C C . TRP B 1 57 ? 2.906 -18 -2.814 1 98.31 57 TRP B C 1
ATOM 1439 O O . TRP B 1 57 ? 2.197 -17.062 -3.186 1 98.31 57 TRP B O 1
ATOM 1449 N N . LEU B 1 58 ? 3.951 -17.797 -1.99 1 98.44 58 LEU B N 1
ATOM 1450 C CA . LEU B 1 58 ? 4.469 -16.484 -1.624 1 98.44 58 LEU B CA 1
ATOM 1451 C C . LEU B 1 58 ? 5.938 -16.344 -2.016 1 98.44 58 LEU B C 1
ATOM 1453 O O . LEU B 1 58 ? 6.738 -17.25 -1.751 1 98.44 58 LEU B O 1
ATOM 1457 N N . TRP B 1 59 ? 6.23 -15.297 -2.715 1 97.69 59 TRP B N 1
ATOM 1458 C CA . TRP B 1 59 ? 7.609 -14.914 -2.99 1 97.69 59 TRP B CA 1
ATOM 1459 C C . TRP B 1 59 ? 7.965 -13.617 -2.273 1 97.69 59 TRP B C 1
ATOM 1461 O O . TRP B 1 59 ? 7.223 -12.633 -2.35 1 97.69 59 TRP B O 1
ATOM 1471 N N . ASP B 1 60 ? 9 -13.453 -1.56 1 93.44 60 ASP B N 1
ATOM 1472 C CA . ASP B 1 60 ? 9.352 -12.273 -0.778 1 93.44 60 ASP B CA 1
ATOM 1473 C C . ASP B 1 60 ? 10.266 -11.344 -1.574 1 93.44 60 ASP B C 1
ATOM 1475 O O . ASP B 1 60 ? 10.328 -10.141 -1.305 1 93.44 60 ASP B O 1
ATOM 1479 N N . TRP B 1 61 ? 11.086 -11.789 -2.406 1 92.25 61 TRP B N 1
ATOM 1480 C CA . TRP B 1 61 ? 12.109 -11.055 -3.145 1 92.25 61 TRP B CA 1
ATOM 1481 C C . TRP B 1 61 ? 12.352 -11.68 -4.512 1 92.25 61 TRP B C 1
ATOM 1483 O O . TRP B 1 61 ? 13.258 -12.5 -4.676 1 92.25 61 TRP B O 1
ATOM 1493 N N . ILE B 1 62 ? 11.531 -11.195 -5.473 1 95.44 62 ILE B N 1
ATOM 1494 C CA . ILE B 1 62 ? 11.625 -11.844 -6.773 1 95.44 62 ILE B CA 1
ATOM 1495 C C . ILE B 1 62 ? 11.492 -10.797 -7.879 1 95.44 62 ILE B C 1
ATOM 1497 O O . ILE B 1 62 ? 10.773 -9.805 -7.723 1 95.44 62 ILE B O 1
ATOM 1501 N N . LYS B 1 63 ? 12.227 -11.031 -8.922 1 94.44 63 LYS B N 1
ATOM 1502 C CA . LYS B 1 63 ? 12.008 -10.227 -10.117 1 94.44 63 LYS B CA 1
ATOM 1503 C C . LYS B 1 63 ? 10.758 -10.688 -10.867 1 94.44 63 LYS B C 1
ATOM 1505 O O . LYS B 1 63 ? 10.703 -11.812 -11.359 1 94.44 63 LYS B O 1
ATOM 1510 N N . TRP B 1 64 ? 9.766 -9.836 -10.938 1 95.88 64 TRP B N 1
ATOM 1511 C CA . TRP B 1 64 ? 8.492 -10.172 -11.562 1 95.88 64 TRP B CA 1
ATOM 1512 C C . TRP B 1 64 ? 8.25 -9.312 -12.797 1 95.88 64 TRP B C 1
ATOM 1514 O O . TRP B 1 64 ? 7.453 -8.367 -12.758 1 95.88 64 TRP B O 1
ATOM 1524 N N . TYR B 1 65 ? 8.906 -9.711 -13.906 1 94.94 65 TYR B N 1
ATOM 1525 C CA . TYR B 1 65 ? 8.828 -8.953 -15.156 1 94.94 65 TYR B CA 1
ATOM 1526 C C . TYR B 1 65 ? 8.07 -9.734 -16.219 1 94.94 65 TYR B C 1
ATOM 1528 O O . TYR B 1 65 ? 8.398 -10.883 -16.5 1 94.94 65 TYR B O 1
ATOM 1536 N N . PRO B 1 66 ? 7.145 -9.039 -16.828 1 93.06 66 PRO B N 1
ATOM 1537 C CA . PRO B 1 66 ? 6.328 -9.75 -17.812 1 93.06 66 PRO B CA 1
ATOM 1538 C C . PRO B 1 66 ? 7.141 -10.258 -19 1 93.06 66 PRO B C 1
ATOM 1540 O O . PRO B 1 66 ? 6.688 -11.141 -19.734 1 93.06 66 PRO B O 1
ATOM 1543 N N . ASP B 1 67 ? 8.305 -9.734 -19.172 1 94.38 67 ASP B N 1
ATOM 1544 C CA . ASP B 1 67 ? 9.141 -10.156 -20.297 1 94.38 67 ASP B CA 1
ATOM 1545 C C . ASP B 1 67 ? 9.773 -11.523 -20.031 1 94.38 67 ASP B C 1
ATOM 1547 O O . ASP B 1 67 ? 10.297 -12.156 -20.938 1 94.38 67 ASP B O 1
ATOM 1551 N N . TYR B 1 68 ? 9.773 -11.969 -18.797 1 95.25 68 TYR B N 1
ATOM 1552 C CA . TYR B 1 68 ? 10.234 -13.312 -18.453 1 95.25 68 TYR B CA 1
ATOM 1553 C C . TYR B 1 68 ? 9.18 -14.352 -18.812 1 95.25 68 TYR B C 1
ATOM 1555 O O . TYR B 1 68 ? 7.996 -14.172 -18.547 1 95.25 68 TYR B O 1
ATOM 1563 N N . GLN B 1 69 ? 9.555 -15.484 -19.359 1 95.31 69 GLN B N 1
ATOM 1564 C CA . GLN B 1 69 ? 8.625 -16.484 -19.891 1 95.31 69 GLN B CA 1
ATOM 1565 C C . GLN B 1 69 ? 7.766 -17.078 -18.781 1 95.31 69 GLN B C 1
ATOM 1567 O O . GLN B 1 69 ? 6.574 -17.328 -18.984 1 95.31 69 GLN B O 1
ATOM 1572 N N . ASP B 1 70 ? 8.391 -17.375 -17.703 1 96.5 70 ASP B N 1
ATOM 1573 C CA . ASP B 1 70 ? 7.656 -17.938 -16.578 1 96.5 70 ASP B CA 1
ATOM 1574 C C . ASP B 1 70 ? 6.582 -16.984 -16.078 1 96.5 70 ASP B C 1
ATOM 1576 O O . ASP B 1 70 ? 5.426 -17.375 -15.906 1 96.5 70 ASP 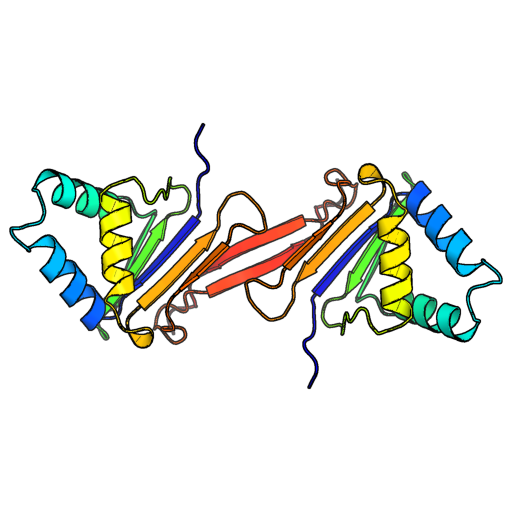B O 1
ATOM 1580 N N . ILE B 1 71 ? 6.941 -15.719 -16.016 1 97.56 71 ILE B N 1
ATOM 1581 C CA . ILE B 1 71 ? 5.996 -14.711 -15.539 1 97.56 71 ILE B CA 1
ATOM 1582 C C . ILE B 1 71 ? 4.91 -14.484 -16.594 1 97.56 71 ILE B C 1
ATOM 1584 O O . ILE B 1 71 ? 3.734 -14.336 -16.25 1 97.56 71 ILE B O 1
ATOM 1588 N N . ALA B 1 72 ? 5.305 -14.484 -17.797 1 97.25 72 ALA B N 1
ATOM 1589 C CA . ALA B 1 72 ? 4.348 -14.32 -18.891 1 97.25 72 ALA B CA 1
ATOM 1590 C C . ALA B 1 72 ? 3.307 -15.438 -18.875 1 97.25 72 ALA B C 1
ATOM 1592 O O . ALA B 1 72 ? 2.119 -15.195 -19.094 1 97.25 72 ALA B O 1
ATOM 1593 N N . LEU B 1 73 ? 3.729 -16.609 -18.688 1 97.81 73 LEU B N 1
ATOM 1594 C CA . LEU B 1 73 ? 2.797 -17.734 -18.672 1 97.81 73 LEU B CA 1
ATOM 1595 C C . LEU B 1 73 ? 1.812 -17.594 -17.516 1 97.81 73 LEU B C 1
ATOM 1597 O O . LEU B 1 73 ? 0.615 -17.844 -17.672 1 97.81 73 LEU B O 1
ATOM 1601 N N . LEU B 1 74 ? 2.309 -17.234 -16.344 1 98 74 LEU B N 1
ATOM 1602 C CA . LEU B 1 74 ? 1.417 -17.031 -15.203 1 98 74 LEU B CA 1
ATOM 1603 C C . LEU B 1 74 ? 0.447 -15.883 -15.469 1 98 74 LEU B C 1
ATOM 1605 O O . LEU B 1 74 ? -0.717 -15.945 -15.062 1 98 74 LEU B O 1
ATOM 1609 N N . GLY B 1 75 ? 0.965 -14.844 -16.109 1 97.94 75 GLY B N 1
ATOM 1610 C CA . GLY B 1 75 ? 0.072 -13.781 -16.531 1 97.94 75 GLY B CA 1
ATOM 1611 C C . GLY B 1 75 ? -1.046 -14.266 -17.438 1 97.94 75 GLY B C 1
ATOM 1612 O O . GLY B 1 75 ? -2.207 -13.898 -17.25 1 97.94 75 GLY B O 1
ATOM 1613 N N . ALA B 1 76 ? -0.688 -15.055 -18.375 1 97.06 76 ALA B N 1
ATOM 1614 C CA . ALA B 1 76 ? -1.675 -15.633 -19.297 1 97.06 76 ALA B CA 1
ATOM 1615 C C . ALA B 1 76 ? -2.67 -16.516 -18.531 1 97.06 76 ALA B C 1
ATOM 1617 O O . ALA B 1 76 ? -3.867 -16.5 -18.828 1 97.06 76 ALA B O 1
ATOM 1618 N N . LEU B 1 77 ? -2.15 -17.266 -17.656 1 97.94 77 LEU B N 1
ATOM 1619 C CA . LEU B 1 77 ? -3.01 -18.078 -16.797 1 97.94 77 LEU B CA 1
ATOM 1620 C C . LEU B 1 77 ? -4.066 -17.219 -16.109 1 97.94 77 LEU B C 1
ATOM 1622 O O . LEU B 1 77 ? -5.258 -17.516 -16.188 1 97.94 77 LEU B O 1
ATOM 1626 N N . MET B 1 78 ? -3.658 -16.172 -15.484 1 97.88 78 MET B N 1
ATOM 1627 C CA . MET B 1 78 ? -4.562 -15.312 -14.719 1 97.88 78 MET B CA 1
ATOM 1628 C C . MET B 1 78 ? -5.57 -14.633 -15.633 1 97.88 78 MET B C 1
ATOM 1630 O O . MET B 1 78 ? -6.707 -14.375 -15.234 1 97.88 78 MET B O 1
ATOM 1634 N N . ASN B 1 79 ? -5.184 -14.352 -16.844 1 97.5 79 ASN B N 1
ATOM 1635 C CA . ASN B 1 79 ? -6.098 -13.758 -17.812 1 97.5 79 ASN B CA 1
ATOM 1636 C C . ASN B 1 79 ? -7.191 -14.734 -18.219 1 97.5 79 ASN B C 1
ATOM 1638 O O . ASN B 1 79 ? -8.289 -14.328 -18.609 1 97.5 79 ASN B O 1
ATOM 1642 N N . GLU B 1 80 ? -6.883 -15.945 -18.125 1 97.31 80 GLU B N 1
ATOM 1643 C CA . GLU B 1 80 ? -7.812 -17 -18.547 1 97.31 80 GLU B CA 1
ATOM 1644 C C . GLU B 1 80 ? -8.75 -17.375 -17.406 1 97.31 80 GLU B C 1
ATOM 1646 O O . GLU B 1 80 ? -9.891 -17.781 -17.641 1 97.31 80 GLU B O 1
ATOM 1651 N N . LEU B 1 81 ? -8.297 -17.25 -16.219 1 98.06 81 LEU B N 1
ATOM 1652 C CA . LEU B 1 81 ? -9.039 -17.703 -15.047 1 98.06 81 LEU B CA 1
ATOM 1653 C C . LEU B 1 81 ? -10.188 -16.766 -14.719 1 98.06 81 LEU B C 1
ATOM 1655 O O . LEU B 1 81 ? -10.086 -15.555 -14.961 1 98.06 81 LEU B O 1
ATOM 1659 N N . GLU B 1 82 ? -11.234 -17.359 -14.203 1 96.94 82 GLU B N 1
ATOM 1660 C CA . GLU B 1 82 ? -12.273 -16.531 -13.602 1 96.94 82 GLU B CA 1
ATOM 1661 C C . GLU B 1 82 ? -11.781 -15.875 -12.32 1 96.94 82 GLU B C 1
ATOM 1663 O O . GLU B 1 82 ? -10.969 -16.453 -11.586 1 96.94 82 GLU B O 1
ATOM 1668 N N . ASP B 1 83 ? -12.305 -14.742 -11.977 1 96.19 83 ASP B N 1
ATOM 1669 C CA . ASP B 1 83 ? -11.875 -13.961 -10.82 1 96.19 83 ASP B CA 1
ATOM 1670 C C . ASP B 1 83 ? -11.984 -14.789 -9.531 1 96.19 83 ASP B C 1
ATOM 1672 O O . ASP B 1 83 ? -11.18 -14.625 -8.617 1 96.19 83 ASP B O 1
ATOM 1676 N N . GLU B 1 84 ? -12.922 -15.648 -9.445 1 96.19 84 GLU B N 1
ATOM 1677 C CA . GLU B 1 84 ? -13.172 -16.391 -8.219 1 96.19 84 GLU B CA 1
ATOM 1678 C C . GLU B 1 84 ? -12.188 -17.547 -8.07 1 96.19 84 GLU B C 1
ATOM 1680 O O . GLU B 1 84 ? -12.148 -18.203 -7.027 1 96.19 84 GLU B O 1
ATOM 1685 N N . ASP B 1 85 ? -11.359 -17.75 -9.094 1 97.69 85 ASP B N 1
ATOM 1686 C CA . ASP B 1 85 ? -10.508 -18.938 -9.07 1 97.69 85 ASP B CA 1
ATOM 1687 C C . ASP B 1 85 ? -9.07 -18.578 -8.711 1 97.69 85 ASP B C 1
ATOM 1689 O O . ASP B 1 85 ? -8.203 -19.453 -8.648 1 97.69 85 ASP B O 1
ATOM 1693 N N . TYR B 1 86 ? -8.828 -17.312 -8.516 1 98.38 86 TYR B N 1
ATOM 1694 C CA . TYR B 1 86 ? -7.469 -16.969 -8.117 1 98.38 86 TYR B CA 1
ATOM 1695 C C . TYR B 1 86 ? -7.434 -15.633 -7.391 1 98.38 86 TYR B C 1
ATOM 1697 O O . TYR B 1 86 ? -8.406 -14.875 -7.422 1 98.38 86 TYR B O 1
ATOM 1705 N N . ARG B 1 87 ? -6.367 -15.344 -6.703 1 97.94 87 ARG B N 1
ATOM 1706 C CA . ARG B 1 87 ? -5.973 -14.062 -6.113 1 97.94 87 ARG B CA 1
ATOM 1707 C C . ARG B 1 87 ? -4.477 -13.828 -6.27 1 97.94 87 ARG B C 1
ATOM 1709 O O . ARG B 1 87 ? -3.67 -14.727 -6.027 1 97.94 87 ARG B O 1
ATOM 1716 N N . PHE B 1 88 ? -4.215 -12.719 -6.711 1 98.19 88 PHE B N 1
ATOM 1717 C CA . PHE B 1 88 ? -2.832 -12.344 -6.973 1 98.19 88 PHE B CA 1
ATOM 1718 C C . PHE B 1 88 ? -2.52 -10.977 -6.371 1 98.19 88 PHE B C 1
ATOM 1720 O O . PHE B 1 88 ? -3.309 -10.039 -6.5 1 98.19 88 PHE B O 1
ATOM 1727 N N . ILE B 1 89 ? -1.472 -10.867 -5.668 1 97.62 89 ILE B N 1
ATOM 1728 C CA . ILE B 1 89 ? -0.984 -9.602 -5.129 1 97.62 89 ILE B CA 1
ATOM 1729 C C . ILE B 1 89 ? 0.504 -9.453 -5.438 1 97.62 89 ILE B C 1
ATOM 1731 O O . ILE B 1 89 ? 1.288 -10.375 -5.211 1 97.62 89 ILE B O 1
ATOM 1735 N N . ARG B 1 90 ? 0.947 -8.312 -5.945 1 97.69 90 ARG B N 1
ATOM 1736 C CA . ARG B 1 90 ? 2.348 -7.953 -6.141 1 97.69 90 ARG B CA 1
ATOM 1737 C C . ARG B 1 90 ? 2.652 -6.582 -5.539 1 97.69 90 ARG B C 1
ATOM 1739 O O . ARG B 1 90 ? 1.951 -5.609 -5.82 1 97.69 90 ARG B O 1
ATOM 1746 N N . ILE B 1 91 ? 3.623 -6.547 -4.727 1 96.31 91 ILE B N 1
ATOM 1747 C CA . ILE B 1 91 ? 4.117 -5.297 -4.164 1 96.31 91 ILE B CA 1
ATOM 1748 C C . ILE B 1 91 ? 5.496 -4.977 -4.738 1 96.31 91 ILE B C 1
ATOM 1750 O O . ILE B 1 91 ? 6.469 -5.676 -4.453 1 96.31 91 ILE B O 1
ATOM 1754 N N . GLY B 1 92 ? 5.543 -3.953 -5.527 1 93.88 92 GLY B N 1
ATOM 1755 C CA . GLY B 1 92 ? 6.816 -3.514 -6.082 1 93.88 92 GLY B CA 1
ATOM 1756 C C . GLY B 1 92 ? 7.551 -2.533 -5.188 1 93.88 92 GLY B C 1
ATOM 1757 O O . GLY B 1 92 ? 7.16 -2.326 -4.035 1 93.88 92 GLY B O 1
ATOM 1758 N N . GLU B 1 93 ? 8.586 -1.993 -5.664 1 88.12 93 GLU B N 1
ATOM 1759 C CA . GLU B 1 93 ? 9.477 -1.148 -4.875 1 88.12 93 GLU B CA 1
ATOM 1760 C C . GLU B 1 93 ? 8.828 0.197 -4.562 1 88.12 93 GLU B C 1
ATOM 1762 O O . GLU B 1 93 ? 8.914 0.683 -3.432 1 88.12 93 GLU B O 1
ATOM 1767 N N . GLU B 1 94 ? 8.156 0.799 -5.535 1 85.88 94 GLU B N 1
ATOM 1768 C CA . GLU B 1 94 ? 7.543 2.109 -5.352 1 85.88 94 GLU B CA 1
ATOM 1769 C C . GLU B 1 94 ? 6.176 1.987 -4.684 1 85.88 94 GLU B C 1
ATOM 1771 O O . GLU B 1 94 ? 5.469 0.997 -4.883 1 85.88 94 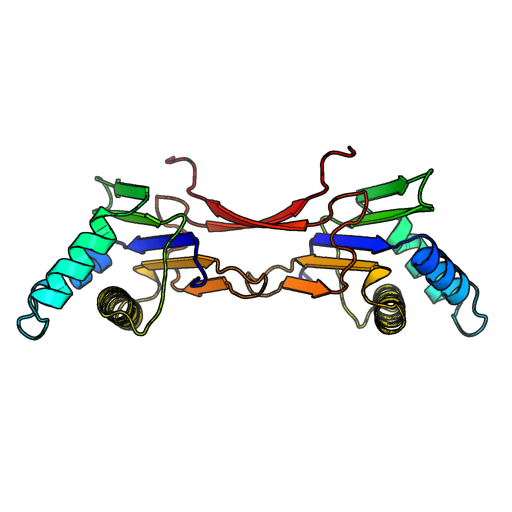GLU B O 1
ATOM 1776 N N . TYR B 1 95 ? 5.848 2.902 -3.938 1 82.88 95 TYR B N 1
ATOM 1777 C CA . TYR B 1 95 ? 4.641 2.836 -3.123 1 82.88 95 TYR B CA 1
ATOM 1778 C C . TYR B 1 95 ? 3.402 2.67 -3.994 1 82.88 95 TYR B C 1
ATOM 1780 O O . TYR B 1 95 ? 2.391 2.125 -3.549 1 82.88 95 TYR B O 1
ATOM 1788 N N . ASP B 1 96 ? 3.451 3.189 -5.191 1 84.5 96 ASP B N 1
ATOM 1789 C CA . ASP B 1 96 ? 2.283 3.109 -6.062 1 84.5 96 ASP B CA 1
ATOM 1790 C C . ASP B 1 96 ? 2.377 1.909 -7.004 1 84.5 96 ASP B C 1
ATOM 1792 O O . ASP B 1 96 ? 1.549 1.749 -7.902 1 84.5 96 ASP B O 1
ATOM 1796 N N . ASP B 1 97 ? 3.432 1.148 -6.734 1 90.62 97 ASP B N 1
ATOM 1797 C CA . ASP B 1 97 ? 3.621 -0.048 -7.551 1 90.62 97 ASP B CA 1
ATOM 1798 C C . ASP B 1 97 ? 3.068 -1.285 -6.848 1 90.62 97 ASP B C 1
ATOM 1800 O O . ASP B 1 97 ? 3.824 -2.059 -6.254 1 90.62 97 ASP B O 1
ATOM 1804 N N . THR B 1 98 ? 1.812 -1.409 -6.816 1 93.94 98 THR B N 1
ATOM 1805 C CA . THR B 1 98 ? 1.066 -2.533 -6.258 1 93.94 98 THR B CA 1
ATOM 1806 C C . THR B 1 98 ? 0.03 -3.043 -7.254 1 93.94 98 THR B C 1
ATOM 1808 O O . THR B 1 98 ? -0.631 -2.252 -7.93 1 93.94 98 THR B O 1
ATOM 1811 N N . GLU B 1 99 ? -0.04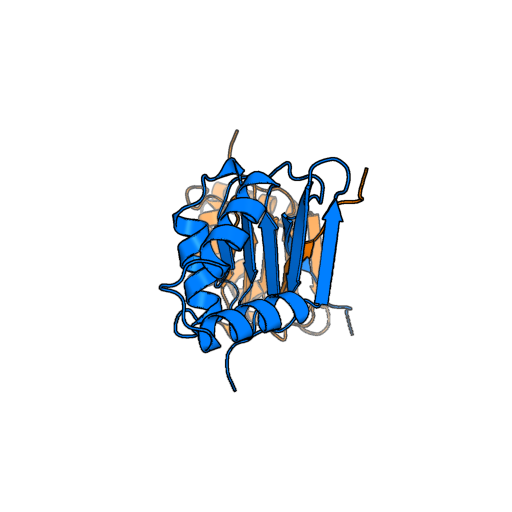9 -4.277 -7.41 1 95 99 GLU B N 1
ATOM 1812 C CA . GLU B 1 99 ? -1.04 -4.902 -8.281 1 95 99 GLU B CA 1
ATOM 1813 C C . GLU B 1 99 ? -1.859 -5.945 -7.523 1 95 99 GLU B C 1
ATOM 1815 O O . GLU B 1 99 ? -1.305 -6.766 -6.789 1 95 99 GLU B O 1
ATOM 1820 N N . VAL B 1 100 ? -3.139 -5.844 -7.633 1 95.5 100 VAL B N 1
ATOM 1821 C CA . VAL B 1 100 ? -4.059 -6.828 -7.07 1 95.5 100 VAL B CA 1
ATOM 1822 C C . VAL B 1 100 ? -5.016 -7.32 -8.148 1 95.5 100 VAL B C 1
ATOM 1824 O O . VAL B 1 100 ? -5.645 -6.52 -8.844 1 95.5 100 VAL B O 1
ATOM 1827 N N . ARG B 1 101 ? -5.043 -8.594 -8.328 1 96.25 101 ARG B N 1
ATOM 1828 C CA . ARG B 1 101 ? -5.941 -9.195 -9.305 1 96.25 101 ARG B CA 1
ATOM 1829 C C . ARG B 1 101 ? -6.719 -10.359 -8.688 1 96.25 101 ARG B C 1
ATOM 1831 O O . ARG B 1 101 ? -6.27 -10.969 -7.719 1 96.25 101 ARG B O 1
ATOM 1838 N N . GLY B 1 102 ? -7.812 -10.664 -9.328 1 96.19 102 GLY B N 1
ATOM 1839 C CA . GLY B 1 102 ? -8.625 -11.789 -8.891 1 96.19 102 GLY B CA 1
ATOM 1840 C C . GLY B 1 102 ? -9.523 -11.461 -7.715 1 96.19 102 GLY B C 1
ATOM 1841 O O . GLY B 1 102 ? -9.375 -10.406 -7.094 1 96.19 102 GLY B O 1
ATOM 1842 N N . GLY B 1 103 ? -10.531 -12.336 -7.453 1 91.75 103 GLY B N 1
ATOM 1843 C CA . GLY B 1 103 ? -11.531 -12.062 -6.434 1 91.75 103 GLY B CA 1
ATOM 1844 C C . GLY B 1 103 ? -11.633 -13.156 -5.387 1 91.75 103 GLY B C 1
ATOM 1845 O O . GLY B 1 103 ? -12.609 -13.227 -4.645 1 91.75 103 GLY B O 1
ATOM 1846 N N . PHE B 1 104 ? -10.711 -14.125 -5.402 1 88.88 104 PHE B N 1
ATOM 1847 C CA . PHE B 1 104 ? -10.727 -15.195 -4.406 1 88.88 104 PHE B CA 1
ATOM 1848 C C . PHE B 1 104 ? -10.375 -14.656 -3.027 1 88.88 104 PHE B C 1
ATOM 1850 O O . PHE B 1 104 ? -9.477 -15.18 -2.361 1 88.88 104 PHE B O 1
ATOM 1857 N N . TRP B 1 105 ? -11.117 -13.641 -2.586 1 78.75 105 TRP B N 1
ATOM 1858 C CA . TRP B 1 105 ? -10.82 -12.938 -1.343 1 78.75 105 TRP B CA 1
ATOM 1859 C C . TRP B 1 105 ? -11.164 -13.797 -0.133 1 78.75 105 TRP B C 1
ATOM 1861 O O . TRP B 1 105 ? -10.562 -13.656 0.934 1 78.75 105 TRP B O 1
ATOM 1871 N N . GLU B 1 106 ? -12.109 -14.68 -0.326 1 80.75 106 GLU B N 1
ATOM 1872 C CA . GLU B 1 106 ? -12.477 -15.57 0.769 1 80.75 106 GLU B CA 1
ATOM 1873 C C . GLU B 1 106 ? -11.773 -16.922 0.647 1 80.75 106 GLU B C 1
ATOM 1875 O O . GLU B 1 106 ? -12.328 -17.953 1.041 1 80.75 106 GLU B O 1
ATOM 1880 N N . ASN B 1 107 ? -10.594 -16.812 0.075 1 86.31 107 ASN B N 1
ATOM 1881 C CA . ASN B 1 107 ? -9.836 -18.047 -0.023 1 86.31 107 ASN B CA 1
ATOM 1882 C C . ASN B 1 107 ? -9.445 -18.578 1.354 1 86.31 107 ASN B C 1
ATOM 1884 O O . ASN B 1 107 ? -9.352 -17.812 2.312 1 86.31 107 ASN B O 1
ATOM 1888 N N . PRO B 1 108 ? -9.188 -19.875 1.487 1 91 108 PRO B N 1
ATOM 1889 C CA . PRO B 1 108 ? -8.922 -20.5 2.789 1 91 108 PRO B CA 1
ATOM 1890 C C . PRO B 1 108 ? -7.617 -20.016 3.414 1 91 108 PRO B C 1
ATOM 1892 O O . PRO B 1 108 ? -7.359 -20.266 4.594 1 91 108 PRO B O 1
ATOM 1895 N N . PHE B 1 109 ? -6.812 -19.281 2.715 1 94.94 109 PHE B N 1
ATOM 1896 C CA . PHE B 1 109 ? -5.523 -18.844 3.234 1 94.94 109 PHE B CA 1
ATOM 1897 C C . PHE B 1 109 ? -5.59 -17.406 3.719 1 94.94 109 PHE B C 1
ATOM 1899 O O . PHE B 1 109 ? -4.66 -16.922 4.371 1 94.94 109 PHE B O 1
ATOM 1906 N N . GLY B 1 110 ? -6.648 -16.688 3.352 1 94.25 110 GLY B N 1
ATOM 1907 C CA . GLY B 1 110 ? -6.801 -15.305 3.75 1 94.25 110 GLY B CA 1
ATOM 1908 C C . GLY B 1 110 ? -5.691 -14.406 3.229 1 94.25 110 GLY B C 1
ATOM 1909 O O . GLY B 1 110 ? -5.16 -13.578 3.965 1 94.25 110 GLY B O 1
ATOM 1910 N N . LEU B 1 111 ? -5.258 -14.648 1.928 1 96.25 111 LEU B N 1
ATOM 1911 C CA . LEU B 1 111 ? -4.23 -13.805 1.327 1 96.25 111 LEU B CA 1
ATOM 1912 C C . LEU B 1 111 ? -4.723 -12.367 1.183 1 96.25 111 LEU B C 1
ATOM 1914 O O . LEU B 1 111 ? -5.691 -12.109 0.467 1 96.25 111 LEU B O 1
ATOM 1918 N N . GLU B 1 112 ? -4.027 -11.414 1.792 1 95 112 GLU B N 1
ATOM 1919 C CA . GLU B 1 112 ? -4.484 -10.031 1.751 1 95 112 GLU B CA 1
ATOM 1920 C C . GLU B 1 112 ? -3.305 -9.062 1.682 1 95 112 GLU B C 1
ATOM 1922 O O . GLU B 1 112 ? -2.207 -9.375 2.146 1 95 112 GLU B O 1
ATOM 1927 N N . LEU B 1 113 ? -3.549 -7.957 1.037 1 95.5 113 LEU B N 1
ATOM 1928 C CA . LEU B 1 113 ? -2.635 -6.82 1.067 1 95.5 113 LEU B CA 1
ATOM 1929 C C . LEU B 1 113 ? -2.85 -5.984 2.326 1 95.5 113 LEU B C 1
ATOM 1931 O O . LEU B 1 113 ? -3.961 -5.52 2.586 1 95.5 113 LEU B O 1
ATOM 1935 N N . ASN B 1 114 ? -1.834 -5.887 3.088 1 94 114 ASN B N 1
ATOM 1936 C CA . ASN B 1 114 ? -1.876 -4.996 4.242 1 94 114 ASN B CA 1
ATOM 1937 C C . ASN B 1 114 ? -1.153 -3.682 3.963 1 94 114 ASN B C 1
ATOM 1939 O O . ASN B 1 114 ? -0.069 -3.678 3.379 1 94 114 ASN B O 1
ATOM 1943 N N . ARG B 1 115 ? -1.787 -2.572 4.285 1 94.94 115 ARG B N 1
ATOM 1944 C CA . ARG B 1 115 ? -1.212 -1.231 4.246 1 94.94 115 ARG B CA 1
ATOM 1945 C C . ARG B 1 115 ? -1.387 -0.519 5.582 1 94.94 115 ARG B C 1
ATOM 1947 O O . ARG B 1 115 ? -2.453 -0.589 6.191 1 94.94 115 ARG B O 1
ATOM 1954 N N . SER B 1 116 ? -0.355 0.127 6.039 1 94.75 116 SER B N 1
ATOM 1955 C CA . SER B 1 116 ? -0.409 0.865 7.297 1 94.75 116 SER B CA 1
ATOM 1956 C C . SER B 1 116 ? 0.603 2.006 7.316 1 94.75 116 SER B C 1
ATOM 1958 O O . SER B 1 116 ? 1.552 2.012 6.527 1 94.75 116 SER B O 1
ATOM 1960 N N . ILE B 1 117 ? 0.352 3.008 8.086 1 95.81 117 ILE B N 1
ATOM 1961 C CA . ILE B 1 117 ? 1.312 4.066 8.383 1 95.81 117 ILE B CA 1
ATOM 1962 C C . ILE B 1 117 ? 2.025 3.766 9.695 1 95.81 117 ILE B C 1
ATOM 1964 O O . ILE B 1 117 ? 1.384 3.449 10.703 1 95.81 117 ILE B O 1
ATOM 1968 N N . GLU B 1 118 ? 3.357 3.842 9.703 1 93.06 118 GLU B N 1
ATOM 1969 C CA . GLU B 1 118 ? 4.133 3.543 10.906 1 93.06 118 GLU B CA 1
ATOM 1970 C C . GLU B 1 118 ? 5.07 4.695 11.258 1 93.06 118 GLU B C 1
ATOM 1972 O O . GLU B 1 118 ? 5.539 5.41 10.367 1 93.06 118 GLU B O 1
ATOM 1977 N N . LEU B 1 119 ? 5.293 4.883 12.539 1 93.56 119 LEU B N 1
ATOM 1978 C CA . LEU B 1 119 ? 6.328 5.77 13.055 1 93.56 119 LEU B CA 1
ATOM 1979 C C . LEU B 1 119 ? 7.547 4.977 13.508 1 93.56 119 LEU B C 1
ATOM 1981 O O . LEU B 1 119 ? 7.41 3.871 14.039 1 93.56 119 LEU B O 1
ATOM 1985 N N . GLY B 1 120 ? 8.648 5.465 13.117 1 84.5 120 GLY B N 1
ATOM 1986 C CA . GLY B 1 120 ? 9.867 4.805 13.562 1 84.5 120 GLY B CA 1
ATOM 1987 C C . GLY B 1 120 ? 10.102 4.926 15.055 1 84.5 120 GLY B C 1
ATOM 1988 O O . GLY B 1 120 ? 9.438 5.711 15.734 1 84.5 120 GLY B O 1
ATOM 1989 N N . GLU B 1 121 ? 10.891 3.904 15.625 1 64.12 121 GLU B N 1
ATOM 1990 C CA . GLU B 1 121 ? 11.305 4.008 17.016 1 64.12 121 GLU B CA 1
ATOM 1991 C C . GLU B 1 121 ? 12.086 5.293 17.266 1 64.12 121 GLU B C 1
ATOM 1993 O O . GLU B 1 121 ? 12.859 5.734 16.406 1 64.12 121 GLU B O 1
ATOM 1998 N N . ALA B 1 122 ? 11.391 6.371 17.875 1 49.12 122 ALA B N 1
ATOM 1999 C CA . ALA B 1 122 ? 12.203 7.508 18.297 1 49.12 122 ALA B CA 1
ATOM 2000 C C . ALA B 1 122 ? 13.617 7.066 18.656 1 49.12 122 ALA B C 1
ATOM 2002 O O . ALA B 1 122 ? 13.805 6.078 19.375 1 49.12 122 ALA B O 1
ATOM 2003 N N . GLY B 1 123 ? 14.68 7.062 17.734 1 37.41 123 GLY B N 1
ATOM 2004 C CA . GLY B 1 123 ? 16.016 6.883 18.266 1 37.41 123 GLY B CA 1
ATOM 2005 C C . GLY B 1 123 ? 16.312 7.773 19.453 1 37.41 123 GLY B C 1
ATOM 2006 O O . GLY B 1 123 ? 15.617 8.766 19.688 1 37.41 123 GLY B O 1
#

Nearest PDB structures (foldseek):
  4yme-assembly1_A  TM=3.603E-01  e=4.271E-01  Caulobacter vibrioides CB15
  7byw-assembly1_B  TM=3.447E-01  e=8.388E-01  Paracidovorax avenae ATCC 19860
  2gpq-assembly1_A  TM=4.288E-01  e=4.971E+00  Homo sapiens
  5m3c-assembly1_A  TM=3.003E-01  e=1.549E+00 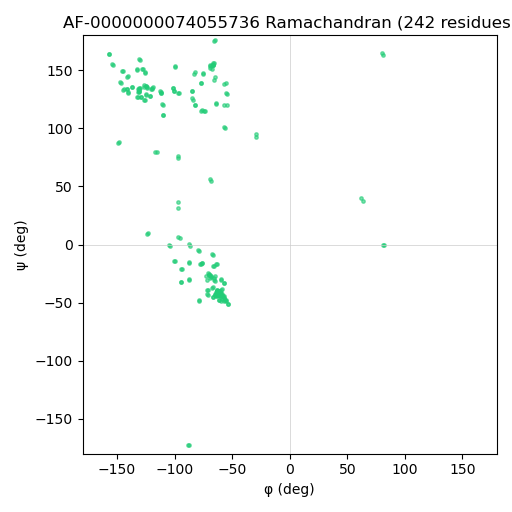 Pseudomonas aeruginosa
  9bco-assembly1_B  TM=1.986E-01  e=2.862E+00  Homo sapiens

Organism: NCBI:txid44742

Solvent-accessible surface area (backbone atoms only — not comparable to full-atom values): 13470 Å² total; per-residue (Å²): 135,80,73,43,22,32,36,39,41,34,28,31,39,70,37,47,51,50,52,52,50,54,59,65,32,83,87,48,49,69,66,46,40,52,46,36,54,48,54,64,67,63,32,76,39,75,50,69,41,82,86,70,50,24,38,38,39,32,35,73,76,35,76,82,47,69,87,39,62,40,48,34,52,52,52,52,49,59,70,69,46,57,43,70,29,22,29,37,40,38,39,43,78,51,92,82,38,62,47,76,44,58,56,30,63,85,38,83,48,35,70,41,83,44,75,48,80,44,66,38,76,68,124,134,79,73,44,23,32,36,39,42,35,28,32,38,69,37,47,50,50,51,53,51,53,59,64,32,83,88,48,50,68,68,45,40,51,44,36,51,48,54,62,69,63,31,76,40,75,50,69,42,82,86,73,50,23,37,39,40,32,34,73,76,36,75,83,44,69,86,39,62,39,48,35,50,53,50,52,49,59,71,70,46,58,42,72,30,22,29,36,39,36,41,41,77,50,92,85,40,62,48,76,45,59,56,32,60,85,40,81,46,35,67,40,82,46,76,48,78,44,66,37,77,69,124

Sequence (246 aa):
MGYRSEVGLVLTRAGVDVLNKKLADPEVSEETRKEVESLLAYAAYHYTDSESGAEVWLWDWIKWYPDYQDIALLGALMNELEDEDYRFIRIGEEYDDTEVRGGFWENPFGLELNRSIELGEAGMGYRSEVGLVLTRAGVDVLNKKLADPEVSEETRKEVESLLAYAAYHYTDSESGAEVWLWDWIKWYPDYQDIALLGALMNELEDEDYRFIRIGEEYDDTEVRGGFWENPFGLELNRSIELGEAG

pLDDT: mean 93.7, std 9.3, range [36.97, 98.5]

Foldseek 3Di:
DAWWKKKKKKFWQVLVVLVVVLLVDPVQDPVLSVVLVVVQVPFPDKDADPPGRMIMGIHHTHHQDCVDSNNVSVVVSLVPDALCGMWMWMDIDDPPPIDIGGDVCVPPVNDDDDDDDDDDDPD/DAWWKKKKKKFWQVLVVLVVVLLVDPVQDPVLSVVLVVVQVPFPDKDADPPGRMIMGIHHTHHQDCVDSNNVSVVVSLVPDALLGMWMWMGIDDPPPIDIGGDVCVPPVNDDDDDDDDDDDPD

Radius of gyration: 22.89 Å; Cα contacts (8 Å, |Δi|>4): 454; chains: 2; bounding box: 41×68×48 Å

Secondary structure (DSSP, 8-state):
-PPPEEEEEEE-HHHHHHHHHHHH-TTS-HHHHHHHHHHHHT-SEEEE-TTT--EEEEEEEE---TTSHHHHHHHHHHHHS-GGGEEEEEE-SSTT-EEEEE--TT-TT--EEEEEEE-----/-PPPEEEEEEE-HHHHHHHHHHHH-TTS-HHHHHHHHHHHHT-SEEEE-TTT--EEEEEEEE---TTSHHHHHHHHHHHHS-GGGEEEEEE-SSTT-EEEEE--TT-TT--EEEEEEE-----